Protein AF-A0A3D9JQ02-F1 (afdb_monomer)

InterPro domains:
  IPR003709 D-alanyl-D-alanine carboxypeptidase-like, core domain [PF02557] (3-125)
  IPR009045 Peptidase M74/Hedgehog-like, zinc-binding domain superfamily [G3DSA:3.30.1380.10] (1-148)
  IPR009045 Peptidase M74/Hedgehog-like, zinc-binding domain superfamily [SSF55166] (3-132)
  IPR052179 D-alanyl-D-alanine carboxypeptidase-like [PTHR34385] (3-143)
  IPR058193 D-alanyl-D-alanine carboxypeptidase/YodJ, core domain [cd14852] (3-132)

Foldseek 3Di:
DQLVVLVVVLQVVCVVVVFAKDWDAFADALVRLCVVLVVCCVVPNNVVSVQARAHRQQDPSNVRFKTFMAGPVCPQRQHPCRCVDPNLVCCLVPVLQSQKDQQADDPCCVQSVYHRGSRIIGGHGNVLSVVCSVVVHHPLVSVVVVCVVPHPDLDPDDDDDDDPPDDDDPSVVSVVVSCSRNCVVSSVVVVVVVCVVPVDDDD

Structure (mmCIF, N/CA/C/O backbone):
data_AF-A0A3D9JQ02-F1
#
_entry.id   AF-A0A3D9JQ02-F1
#
loop_
_atom_site.group_PDB
_atom_site.id
_atom_site.type_symbol
_atom_site.label_atom_id
_atom_site.label_alt_id
_atom_site.label_comp_id
_atom_site.label_asym_id
_atom_site.label_entity_id
_atom_site.label_seq_id
_atom_site.pdbx_PDB_ins_code
_atom_site.Cartn_x
_atom_site.Cartn_y
_atom_site.Cartn_z
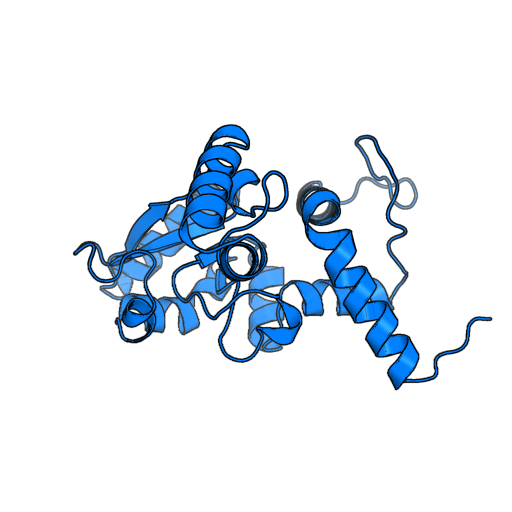_atom_site.occupancy
_atom_site.B_iso_or_equiv
_atom_site.auth_seq_id
_atom_site.auth_comp_id
_atom_site.auth_asym_id
_atom_site.auth_atom_id
_atom_site.pdbx_PDB_model_num
ATOM 1 N N . MET A 1 1 ? -6.339 -17.450 6.065 1.00 50.00 1 MET A N 1
ATOM 2 C CA . MET A 1 1 ? -7.634 -16.820 6.417 1.00 50.00 1 MET A CA 1
ATOM 3 C C . MET A 1 1 ? -7.503 -15.430 7.049 1.00 50.00 1 MET A C 1
ATOM 5 O O . MET A 1 1 ? -8.425 -14.648 6.893 1.00 50.00 1 MET A O 1
ATOM 9 N N . VAL A 1 2 ? -6.377 -15.068 7.681 1.00 76.06 2 VAL A N 1
ATOM 10 C CA . VAL A 1 2 ? -6.243 -13.795 8.428 1.00 76.06 2 VAL A CA 1
ATOM 11 C C . VAL A 1 2 ? -6.310 -12.524 7.561 1.00 76.06 2 VAL A C 1
ATOM 13 O O . VAL A 1 2 ? -6.982 -11.574 7.939 1.00 76.06 2 VAL A O 1
ATOM 16 N N . ALA A 1 3 ? -5.664 -12.494 6.388 1.00 72.44 3 ALA A N 1
ATOM 17 C CA . ALA A 1 3 ? -5.608 -11.281 5.556 1.00 72.44 3 ALA A CA 1
ATOM 18 C C . ALA A 1 3 ? -6.971 -10.877 4.957 1.00 72.44 3 ALA A C 1
ATOM 20 O O . ALA A 1 3 ? -7.268 -9.694 4.852 1.00 72.44 3 ALA A O 1
ATOM 21 N N . VAL A 1 4 ? -7.817 -11.848 4.594 1.00 79.00 4 VAL A N 1
ATOM 22 C CA . VAL A 1 4 ? -9.164 -11.574 4.056 1.00 79.00 4 VAL A CA 1
ATOM 23 C C . VAL A 1 4 ? -10.080 -11.024 5.151 1.00 79.00 4 VAL A C 1
ATOM 25 O O . VAL A 1 4 ? -10.7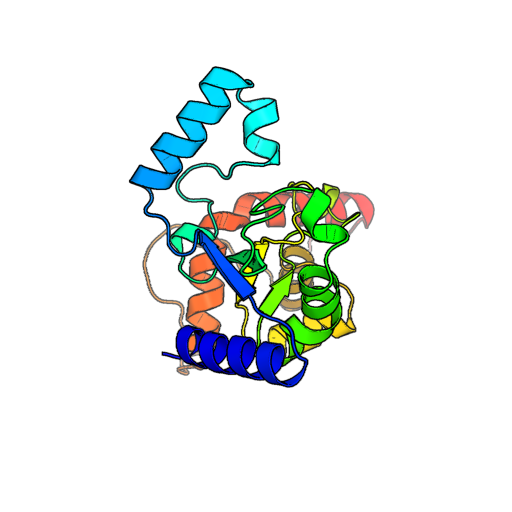70 -10.038 4.932 1.00 79.00 4 VAL A O 1
ATOM 28 N N . GLN A 1 5 ? -10.022 -11.593 6.357 1.00 86.56 5 GLN A N 1
ATOM 29 C CA . GLN A 1 5 ? -10.774 -11.076 7.505 1.00 86.56 5 GLN A CA 1
ATOM 30 C C . GLN A 1 5 ? -10.319 -9.661 7.891 1.00 86.56 5 GLN A C 1
ATOM 32 O O . GLN A 1 5 ? -11.143 -8.803 8.198 1.00 86.56 5 GLN A O 1
ATOM 37 N N . ALA A 1 6 ? -9.011 -9.394 7.836 1.00 89.69 6 ALA A N 1
ATOM 38 C CA . ALA A 1 6 ? -8.472 -8.054 8.048 1.00 89.69 6 ALA A CA 1
ATOM 39 C C . ALA A 1 6 ? -8.973 -7.060 6.986 1.00 89.69 6 ALA A C 1
ATOM 41 O O . ALA A 1 6 ? -9.349 -5.943 7.335 1.00 89.69 6 ALA A O 1
ATOM 42 N N . LEU A 1 7 ? -9.044 -7.474 5.717 1.00 88.06 7 LEU A N 1
ATOM 43 C CA . LEU A 1 7 ? -9.590 -6.670 4.620 1.00 88.06 7 LEU A CA 1
ATOM 44 C C . LEU A 1 7 ? -11.066 -6.323 4.859 1.00 88.06 7 LEU A C 1
ATOM 46 O O . LEU A 1 7 ? -11.452 -5.164 4.727 1.00 88.06 7 LEU A O 1
ATOM 50 N N . GLU A 1 8 ? -11.882 -7.298 5.265 1.00 91.12 8 GLU A N 1
ATOM 51 C CA . GLU A 1 8 ? -13.296 -7.083 5.600 1.00 91.12 8 GLU A CA 1
ATOM 52 C C . GLU A 1 8 ? -13.466 -6.082 6.751 1.00 91.12 8 GLU A C 1
ATOM 54 O O . GLU A 1 8 ? -14.294 -5.172 6.674 1.00 91.12 8 GLU A O 1
ATOM 59 N N . GLN A 1 9 ? -12.658 -6.212 7.809 1.00 94.31 9 GLN A N 1
ATOM 60 C CA . GLN A 1 9 ? -12.672 -5.282 8.939 1.00 94.31 9 GLN A CA 1
ATOM 61 C C . GLN A 1 9 ? -12.217 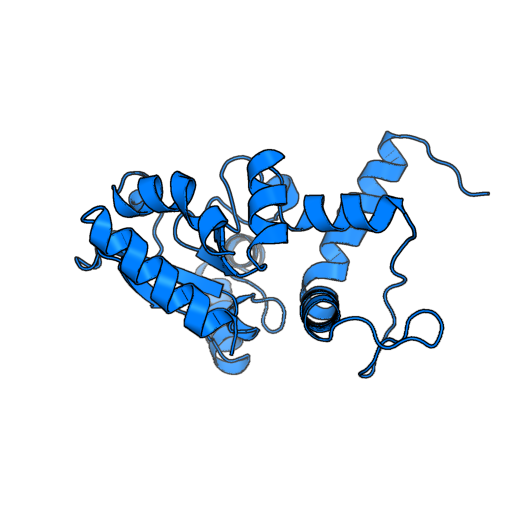-3.879 8.534 1.00 94.31 9 GLN A C 1
ATOM 63 O O . GLN A 1 9 ? -12.838 -2.901 8.943 1.00 94.31 9 GLN A O 1
ATOM 68 N N . TRP A 1 10 ? -11.178 -3.778 7.706 1.00 93.12 10 TRP A N 1
ATOM 69 C CA . TRP A 1 10 ? -10.651 -2.511 7.210 1.00 93.12 10 TRP A CA 1
ATOM 70 C C . TRP A 1 10 ? -11.675 -1.763 6.352 1.00 93.12 10 TRP A C 1
ATOM 72 O O . TRP A 1 10 ? -11.932 -0.586 6.597 1.00 93.12 10 TRP A O 1
ATOM 82 N N . VAL A 1 11 ? -12.339 -2.455 5.419 1.00 93.56 11 VAL A N 1
ATOM 83 C CA . VAL A 1 11 ? -13.413 -1.879 4.590 1.00 93.56 11 VAL A CA 1
ATOM 84 C C . VAL A 1 11 ? -14.621 -1.485 5.442 1.00 93.56 11 VAL A C 1
ATOM 86 O O . VAL A 1 11 ? -15.207 -0.423 5.232 1.00 93.56 11 VAL A O 1
ATOM 89 N N . LYS A 1 12 ? -14.993 -2.305 6.433 1.00 96.06 12 LYS A N 1
ATOM 90 C CA . LYS A 1 12 ? -16.075 -1.973 7.369 1.00 96.06 12 LYS A CA 1
ATOM 91 C C . LYS A 1 12 ? -15.748 -0.722 8.186 1.00 96.06 12 LYS A C 1
ATOM 93 O O . LYS A 1 12 ? -16.620 0.129 8.332 1.00 96.06 12 LYS A O 1
ATOM 98 N N . GLY A 1 13 ? -14.521 -0.612 8.689 1.00 96.69 13 GLY A N 1
ATOM 99 C CA . GLY A 1 13 ? -14.040 0.555 9.423 1.00 96.69 13 GLY A CA 1
ATOM 100 C C . GLY A 1 13 ? -14.058 1.819 8.571 1.00 96.69 13 GLY A C 1
ATOM 101 O O . GLY A 1 13 ? -14.624 2.821 8.985 1.00 96.69 13 GLY A O 1
ATOM 102 N N . ALA A 1 14 ? -13.545 1.741 7.340 1.00 96.75 14 ALA A N 1
ATOM 103 C CA . ALA A 1 14 ? -13.605 2.851 6.390 1.00 96.75 14 ALA A CA 1
ATOM 104 C C . ALA A 1 14 ? -15.050 3.326 6.182 1.00 96.75 14 ALA A C 1
ATOM 106 O O . ALA A 1 14 ? -15.341 4.515 6.276 1.00 96.75 14 ALA A O 1
ATOM 107 N N . LYS A 1 15 ? -15.982 2.384 5.990 1.00 96.69 15 LYS A N 1
ATOM 108 C CA . LYS A 1 15 ? -17.400 2.695 5.795 1.00 96.69 15 LYS A CA 1
ATOM 109 C C . LYS A 1 15 ? -18.037 3.380 7.010 1.00 96.69 15 LYS A C 1
ATOM 111 O O . LYS A 1 15 ? -18.911 4.220 6.819 1.00 96.69 15 LYS A O 1
ATOM 116 N N . GLN A 1 16 ? -17.636 3.021 8.232 1.00 97.81 16 GLN A N 1
ATOM 117 C CA . GLN A 1 16 ? -18.117 3.677 9.457 1.00 97.81 16 GLN A CA 1
ATOM 118 C C . GLN A 1 16 ? -17.710 5.153 9.516 1.00 97.81 16 GLN A C 1
ATOM 120 O O . GLN A 1 16 ? -18.484 5.964 10.011 1.00 97.81 16 GLN A O 1
ATOM 125 N N . ASP A 1 17 ? -16.561 5.489 8.932 1.00 97.56 17 ASP A N 1
ATOM 126 C CA . ASP A 1 17 ? -16.048 6.856 8.821 1.00 97.56 17 ASP A CA 1
ATOM 127 C C . ASP A 1 17 ? -16.448 7.533 7.489 1.00 97.56 17 ASP A C 1
ATOM 129 O O . ASP A 1 17 ? -15.840 8.516 7.068 1.00 97.56 17 ASP A O 1
ATOM 133 N N . GLU A 1 18 ? -17.455 6.997 6.785 1.00 97.62 18 GLU A N 1
ATOM 134 C CA . GLU A 1 18 ? -17.953 7.494 5.488 1.00 97.62 18 GLU A CA 1
ATOM 135 C C . GLU A 1 18 ? -16.882 7.553 4.371 1.00 97.62 18 GLU A C 1
ATOM 137 O O . GLU A 1 18 ? -16.939 8.356 3.421 1.00 97.62 18 GLU A O 1
ATOM 142 N N . ILE A 1 19 ? -15.902 6.651 4.464 1.00 98.00 19 ILE A N 1
ATOM 143 C CA . ILE A 1 19 ? -14.860 6.401 3.470 1.00 98.00 19 ILE A CA 1
ATOM 144 C C . ILE A 1 19 ? -15.195 5.127 2.694 1.00 98.00 19 ILE A C 1
ATOM 146 O O . ILE A 1 19 ? -15.378 4.047 3.253 1.00 98.00 19 ILE A O 1
ATOM 150 N N . TYR A 1 20 ? -15.254 5.244 1.369 1.00 95.69 20 TYR A N 1
ATOM 151 C CA . TYR A 1 20 ? -15.620 4.145 0.482 1.00 95.69 20 TYR A CA 1
ATOM 152 C C . TYR A 1 20 ? -14.441 3.817 -0.427 1.00 95.69 20 TYR A C 1
ATOM 154 O O . TYR A 1 20 ? -14.123 4.572 -1.347 1.00 95.69 20 TYR A O 1
ATOM 162 N N . LEU A 1 21 ? -13.801 2.682 -0.156 1.00 94.75 21 LEU A N 1
ATOM 163 C CA . LEU A 1 21 ? -12.630 2.206 -0.886 1.00 94.75 21 LEU A CA 1
ATOM 164 C C . LEU A 1 21 ? -13.037 1.262 -2.023 1.00 94.75 21 LEU A C 1
ATOM 166 O O . LEU A 1 21 ? -13.949 0.449 -1.869 1.00 94.75 21 LEU A O 1
ATOM 170 N N . ALA A 1 22 ? -12.316 1.333 -3.137 1.00 94.38 22 ALA A N 1
ATOM 171 C CA . ALA A 1 22 ? -12.369 0.366 -4.226 1.00 94.38 22 ALA A CA 1
ATOM 172 C C . ALA A 1 22 ? -10.994 -0.278 -4.426 1.00 94.38 22 ALA A C 1
ATOM 174 O O . ALA A 1 22 ? -9.966 0.391 -4.333 1.00 94.38 22 ALA A O 1
ATOM 175 N N . GLY A 1 23 ? -10.977 -1.582 -4.703 1.00 93.75 23 GLY A N 1
ATOM 176 C CA . GLY A 1 23 ? -9.758 -2.291 -5.084 1.00 93.75 23 GLY A CA 1
ATOM 177 C C . GLY A 1 23 ? -9.423 -2.038 -6.552 1.00 93.75 23 GLY A C 1
ATOM 178 O O . GLY A 1 23 ? -10.277 -2.215 -7.417 1.00 93.75 23 GLY A O 1
ATOM 179 N N . VAL A 1 24 ? -8.180 -1.652 -6.824 1.00 93.94 24 VAL A N 1
ATOM 180 C CA . VAL A 1 24 ? -7.650 -1.419 -8.175 1.00 93.94 24 VAL A CA 1
ATOM 181 C C . VAL A 1 24 ? -6.897 -2.654 -8.665 1.00 93.94 24 VAL A C 1
ATOM 183 O O . VAL A 1 24 ? -7.133 -3.141 -9.768 1.00 93.94 24 VAL A O 1
ATOM 186 N N . SER A 1 25 ? -5.997 -3.187 -7.838 1.00 93.25 25 SER A N 1
ATOM 187 C CA . SER A 1 25 ? -5.142 -4.329 -8.179 1.00 93.25 25 SER A CA 1
ATOM 188 C C . SER A 1 25 ? -4.702 -5.044 -6.902 1.00 93.25 25 SER A C 1
ATOM 190 O O . SER A 1 25 ? -4.134 -4.432 -6.009 1.00 93.25 25 SER A O 1
ATOM 192 N N . ALA A 1 26 ? -4.972 -6.344 -6.789 1.00 92.38 26 ALA A N 1
ATOM 193 C CA . ALA A 1 26 ? -4.626 -7.152 -5.616 1.00 92.38 26 ALA A CA 1
ATOM 194 C C . ALA A 1 26 ? -3.629 -8.246 -6.012 1.00 92.38 26 ALA A C 1
ATOM 196 O O . ALA A 1 26 ? -2.551 -7.930 -6.505 1.00 92.38 26 ALA A O 1
ATOM 197 N N . TYR A 1 27 ? -3.966 -9.527 -5.844 1.00 92.88 27 TYR A N 1
ATOM 198 C CA . TYR A 1 27 ? -3.103 -10.608 -6.313 1.00 92.88 27 TYR A CA 1
ATOM 199 C C . TYR A 1 27 ? -2.813 -10.481 -7.816 1.00 92.88 27 TYR A C 1
ATOM 201 O O . TYR A 1 27 ? -3.729 -10.352 -8.631 1.00 92.88 27 TYR A O 1
ATOM 209 N N . ARG A 1 28 ? -1.530 -10.558 -8.179 1.00 91.44 28 ARG A N 1
ATOM 210 C CA . ARG A 1 28 ? -1.068 -10.618 -9.570 1.00 91.44 28 ARG A CA 1
ATOM 211 C C . ARG A 1 28 ? -0.157 -11.820 -9.734 1.00 91.44 28 ARG A C 1
ATOM 213 O O . ARG A 1 28 ? 0.764 -12.005 -8.950 1.00 91.44 28 ARG A O 1
ATOM 220 N N . SER A 1 29 ? -0.401 -12.628 -10.760 1.00 92.12 29 SER A N 1
ATOM 221 C CA . SER A 1 29 ? 0.479 -13.757 -11.067 1.00 92.12 29 SER A CA 1
ATOM 222 C C . SER A 1 29 ? 1.850 -13.275 -11.557 1.00 92.12 29 SER A C 1
ATOM 224 O O . SER A 1 29 ? 1.965 -12.176 -12.108 1.00 92.12 29 SER A O 1
ATOM 226 N N . TYR A 1 30 ? 2.871 -14.130 -11.451 1.00 90.38 30 TYR A N 1
ATOM 227 C CA . TYR A 1 30 ? 4.193 -13.876 -12.035 1.00 90.38 30 TYR A CA 1
ATOM 228 C C . TYR A 1 30 ? 4.111 -13.530 -13.532 1.00 90.38 30 TYR A C 1
ATOM 230 O O . TYR A 1 30 ? 4.772 -12.604 -14.005 1.00 90.38 30 TYR A O 1
ATOM 238 N N . ALA A 1 31 ? 3.263 -14.239 -14.286 1.00 93.75 31 ALA A N 1
ATOM 239 C CA . ALA A 1 31 ? 3.069 -13.999 -15.716 1.00 93.75 31 ALA A CA 1
ATOM 240 C C . ALA A 1 31 ? 2.468 -12.608 -15.982 1.00 93.75 31 ALA A C 1
ATOM 242 O O . ALA A 1 31 ? 2.942 -11.878 -16.853 1.00 93.75 31 ALA A O 1
ATOM 243 N N . THR A 1 32 ? 1.474 -12.205 -15.186 1.00 91.44 32 THR A N 1
ATOM 244 C CA . THR A 1 32 ? 0.886 -10.860 -15.246 1.00 91.44 32 THR A CA 1
ATOM 245 C C . THR A 1 32 ? 1.927 -9.792 -14.913 1.00 91.44 32 THR A C 1
ATOM 247 O O . THR A 1 32 ? 2.048 -8.809 -15.642 1.00 91.44 32 THR A O 1
ATOM 250 N N . GLN A 1 33 ? 2.713 -9.990 -13.850 1.00 93.69 33 GLN A N 1
ATOM 251 C CA . GLN A 1 33 ? 3.776 -9.060 -13.470 1.00 93.69 33 GLN A CA 1
ATOM 252 C C . GLN A 1 33 ? 4.843 -8.948 -14.569 1.00 93.69 33 GLN A C 1
ATOM 254 O O . GLN A 1 33 ? 5.291 -7.845 -14.867 1.00 93.69 33 GLN A O 1
ATOM 259 N N . SER A 1 34 ? 5.193 -10.062 -15.219 1.00 92.94 34 SER A N 1
ATOM 260 C CA . SER A 1 34 ? 6.123 -10.098 -16.357 1.00 92.94 34 SER A CA 1
ATOM 261 C C . SER A 1 34 ? 5.624 -9.273 -17.533 1.00 92.94 34 SER A C 1
ATOM 263 O O . SER A 1 34 ? 6.365 -8.449 -18.064 1.00 92.94 34 SER A O 1
ATOM 265 N N . ALA A 1 35 ? 4.355 -9.431 -17.907 1.00 94.62 35 ALA A N 1
ATOM 266 C CA . ALA A 1 35 ? 3.763 -8.647 -18.985 1.00 94.62 35 ALA A CA 1
ATOM 267 C C . ALA A 1 35 ? 3.768 -7.138 -18.674 1.00 94.62 35 ALA A C 1
ATOM 269 O O . ALA A 1 35 ? 4.129 -6.334 -19.534 1.00 94.62 35 ALA A O 1
ATOM 270 N N . ILE A 1 36 ? 3.419 -6.757 -17.439 1.00 91.88 36 ILE A N 1
ATOM 271 C CA . ILE A 1 36 ? 3.400 -5.357 -16.991 1.00 91.88 36 ILE A CA 1
ATOM 272 C C . ILE A 1 36 ? 4.811 -4.759 -16.990 1.00 91.88 36 ILE A C 1
ATOM 274 O O . ILE A 1 36 ? 5.018 -3.678 -17.540 1.00 91.88 36 ILE A O 1
ATOM 278 N N . PHE A 1 37 ? 5.783 -5.462 -16.406 1.00 92.19 37 PHE A N 1
ATOM 279 C CA . PHE A 1 37 ? 7.161 -4.985 -16.339 1.00 92.19 37 PHE A CA 1
ATOM 280 C C . PHE A 1 37 ? 7.747 -4.792 -17.742 1.00 92.19 37 PHE A C 1
ATOM 282 O O . PHE A 1 37 ? 8.249 -3.714 -18.049 1.00 92.19 37 PHE A O 1
ATOM 289 N N . ASN A 1 38 ? 7.587 -5.782 -18.627 1.00 93.50 38 ASN A N 1
ATOM 290 C CA . ASN A 1 38 ? 8.085 -5.714 -20.004 1.00 93.50 38 ASN A CA 1
ATOM 291 C C . ASN A 1 38 ? 7.432 -4.575 -20.802 1.00 93.50 38 ASN A C 1
ATOM 293 O O . ASN A 1 38 ? 8.083 -3.942 -21.634 1.00 93.50 38 ASN A O 1
ATOM 297 N N . HIS A 1 39 ? 6.148 -4.291 -20.557 1.00 94.94 39 HIS A N 1
ATOM 298 C CA . HIS A 1 39 ? 5.467 -3.151 -21.168 1.00 94.94 39 HIS A CA 1
ATOM 299 C C . HIS A 1 39 ? 6.112 -1.821 -20.752 1.00 94.94 39 HIS A C 1
ATOM 301 O O . HIS A 1 39 ? 6.411 -0.989 -21.611 1.00 94.94 39 HIS A O 1
ATOM 307 N N . PHE A 1 40 ? 6.358 -1.628 -19.454 1.00 91.62 40 PHE A N 1
ATOM 308 C CA . PHE A 1 40 ? 6.983 -0.410 -18.939 1.00 91.62 40 PHE A CA 1
ATOM 309 C C . PHE A 1 40 ? 8.448 -0.282 -19.335 1.00 91.62 40 PHE A C 1
ATOM 311 O O . PHE A 1 40 ? 8.865 0.797 -19.738 1.00 91.62 40 PHE A O 1
ATOM 318 N N . GLU A 1 41 ? 9.212 -1.370 -19.306 1.00 93.25 41 GLU A N 1
ATOM 319 C CA . GLU A 1 41 ? 10.589 -1.387 -19.797 1.00 93.25 41 GLU A CA 1
ATOM 320 C C . GLU A 1 41 ? 10.653 -0.956 -21.266 1.00 93.25 41 GLU A C 1
ATOM 322 O O . GLU A 1 41 ? 11.445 -0.084 -21.619 1.00 93.25 41 GLU A O 1
ATOM 327 N N . LYS A 1 42 ? 9.771 -1.498 -22.114 1.00 95.75 42 LYS A N 1
ATOM 328 C CA . LYS A 1 42 ? 9.700 -1.119 -23.529 1.00 95.75 42 LYS A CA 1
ATOM 329 C C . LYS A 1 42 ? 9.335 0.355 -23.724 1.00 95.75 42 LYS A C 1
ATOM 331 O O . LYS A 1 42 ? 9.813 0.976 -24.669 1.00 95.75 42 LYS A O 1
ATOM 336 N N . ARG A 1 43 ? 8.460 0.901 -22.877 1.00 94.94 43 ARG A N 1
ATOM 337 C CA . ARG A 1 43 ? 7.952 2.275 -22.996 1.00 94.94 43 ARG A CA 1
ATOM 338 C C . ARG A 1 43 ? 8.920 3.321 -22.441 1.00 94.94 43 ARG A C 1
ATOM 340 O O . ARG A 1 43 ? 9.083 4.376 -23.040 1.00 94.94 43 ARG A O 1
ATOM 347 N N . ASP A 1 44 ? 9.510 3.045 -21.285 1.00 93.50 44 ASP A N 1
ATOM 348 C CA . ASP A 1 44 ? 10.202 4.024 -20.442 1.00 93.50 44 ASP A CA 1
ATOM 349 C C . ASP A 1 44 ? 11.687 3.698 -20.208 1.00 93.50 44 ASP A C 1
ATOM 351 O O . ASP A 1 44 ? 12.413 4.521 -19.647 1.00 93.50 44 ASP A O 1
ATOM 355 N N . GLY A 1 45 ? 12.148 2.519 -20.631 1.00 94.06 45 GLY A N 1
ATOM 356 C CA . GLY A 1 45 ? 13.482 2.000 -20.346 1.00 94.06 45 GLY A CA 1
ATOM 357 C C . GLY A 1 45 ? 13.578 1.325 -18.975 1.00 94.06 45 GLY A C 1
ATOM 358 O O . GLY A 1 45 ? 12.848 1.649 -18.035 1.00 94.06 45 GLY A O 1
ATOM 359 N N . ILE A 1 46 ? 14.515 0.380 -18.852 1.00 90.38 46 ILE A N 1
ATOM 360 C CA . ILE A 1 46 ? 14.657 -0.477 -17.666 1.00 90.38 46 ILE A CA 1
ATOM 361 C C . ILE A 1 46 ? 14.897 0.313 -16.372 1.00 90.38 46 ILE A C 1
ATOM 363 O O . ILE A 1 46 ? 14.254 0.040 -15.361 1.00 90.38 46 ILE A O 1
ATOM 367 N N . GLU A 1 47 ? 15.764 1.328 -16.391 1.00 88.88 47 GLU A N 1
ATOM 368 C CA . GLU A 1 47 ? 16.102 2.083 -15.177 1.00 88.88 47 GLU A CA 1
ATOM 369 C C . GLU A 1 47 ? 14.899 2.843 -14.615 1.00 88.88 47 GLU A C 1
ATOM 371 O O . GLU A 1 47 ? 14.689 2.845 -13.404 1.00 88.88 47 GLU A O 1
ATOM 376 N N . LYS A 1 48 ? 14.070 3.427 -15.489 1.00 86.81 48 LYS A N 1
ATOM 377 C CA . LYS A 1 48 ? 12.858 4.147 -15.088 1.00 86.81 48 LYS A CA 1
ATOM 378 C C . LYS A 1 48 ? 11.741 3.179 -14.697 1.00 86.81 48 LYS A C 1
ATOM 380 O O . LYS A 1 48 ? 11.092 3.389 -13.681 1.00 86.81 48 LYS A O 1
ATOM 385 N N . ALA A 1 49 ? 11.543 2.091 -15.442 1.00 86.94 49 ALA A N 1
ATOM 386 C CA . ALA A 1 49 ? 10.536 1.081 -15.111 1.00 86.94 49 ALA A CA 1
ATOM 387 C C . ALA A 1 49 ? 10.745 0.496 -13.702 1.00 86.94 49 ALA A C 1
ATOM 389 O O . ALA A 1 49 ? 9.786 0.311 -12.956 1.00 86.94 49 ALA A O 1
ATOM 390 N N . ARG A 1 50 ? 11.999 0.280 -13.288 1.00 85.88 50 ARG A N 1
ATOM 391 C CA . ARG A 1 50 ? 12.345 -0.290 -11.973 1.00 85.88 50 ARG A CA 1
ATOM 392 C C . ARG A 1 50 ? 12.040 0.609 -10.772 1.00 85.88 50 ARG A C 1
ATOM 394 O O . ARG A 1 50 ? 12.147 0.125 -9.645 1.00 85.88 50 ARG A O 1
ATOM 401 N N . THR A 1 51 ? 11.694 1.884 -10.970 1.00 81.25 51 THR A N 1
ATOM 402 C CA . THR A 1 51 ? 11.347 2.791 -9.860 1.00 81.25 51 THR A CA 1
ATOM 403 C C . THR A 1 51 ? 9.876 2.717 -9.455 1.00 81.25 51 THR A C 1
ATOM 405 O O . THR A 1 51 ? 9.541 3.160 -8.359 1.00 81.25 51 THR A O 1
ATOM 408 N N . TYR A 1 52 ? 9.010 2.187 -10.325 1.00 80.94 52 TYR A N 1
ATOM 409 C CA . TYR A 1 52 ? 7.556 2.124 -10.110 1.00 80.94 52 TYR A CA 1
ATOM 410 C C . TYR A 1 52 ? 6.928 0.781 -10.530 1.00 80.94 52 TYR A C 1
ATOM 412 O O . TYR A 1 52 ? 5.743 0.541 -10.327 1.00 80.94 52 TYR A O 1
ATOM 420 N N . SER A 1 53 ? 7.704 -0.128 -11.125 1.00 86.88 53 SER A N 1
ATOM 421 C CA . SER A 1 53 ? 7.272 -1.484 -11.449 1.00 86.88 53 SER A CA 1
ATOM 422 C C . SER A 1 53 ? 8.268 -2.495 -10.906 1.00 86.88 53 SER A C 1
ATOM 424 O O . SER A 1 53 ? 9.451 -2.495 -11.254 1.00 86.88 53 SER A O 1
ATOM 426 N N . ALA A 1 54 ? 7.781 -3.379 -10.039 1.00 84.75 54 ALA A N 1
ATOM 427 C CA . ALA A 1 54 ? 8.587 -4.463 -9.511 1.00 84.75 54 ALA A CA 1
ATOM 428 C C . ALA A 1 54 ? 8.998 -5.432 -10.626 1.00 84.75 54 ALA A C 1
ATOM 430 O O . ALA A 1 54 ? 8.183 -5.798 -11.479 1.00 84.75 54 ALA A O 1
ATOM 431 N N . HIS A 1 55 ? 10.242 -5.913 -10.571 1.00 86.31 55 HIS A N 1
ATOM 432 C CA . HIS A 1 55 ? 10.625 -7.064 -11.381 1.00 86.31 55 HIS A CA 1
ATOM 433 C C . HIS A 1 55 ? 9.726 -8.267 -11.047 1.00 86.31 55 HIS A C 1
ATOM 435 O O . HIS A 1 55 ? 9.341 -8.436 -9.884 1.00 86.31 55 HIS A O 1
ATOM 441 N N . PRO A 1 56 ? 9.412 -9.120 -12.033 1.00 84.38 56 PRO A N 1
ATOM 442 C CA . PRO A 1 56 ? 8.675 -10.356 -11.791 1.00 84.38 56 PRO A CA 1
ATOM 443 C C . PRO A 1 56 ? 9.394 -11.235 -10.770 1.00 84.38 56 PRO A C 1
ATOM 445 O O . PRO A 1 56 ? 10.614 -11.396 -10.834 1.00 84.38 56 PRO A O 1
ATOM 448 N N . GLY A 1 57 ? 8.657 -11.794 -9.815 1.00 84.62 57 GLY A N 1
ATOM 449 C CA . GLY A 1 57 ? 9.234 -12.503 -8.676 1.00 84.62 57 GLY A CA 1
ATOM 450 C C . GLY A 1 57 ? 9.846 -11.560 -7.641 1.00 84.62 57 GLY A C 1
ATOM 451 O O . GLY A 1 57 ? 10.699 -11.968 -6.864 1.00 84.62 57 GLY A O 1
ATOM 452 N N . SER A 1 58 ? 9.480 -10.279 -7.650 1.00 86.50 58 SER A N 1
ATOM 453 C CA . SER A 1 58 ? 9.800 -9.286 -6.610 1.00 86.50 58 SER A CA 1
ATOM 454 C C . SER A 1 58 ? 8.602 -8.385 -6.284 1.00 86.50 58 SER A C 1
ATOM 456 O O . SER A 1 58 ? 8.718 -7.502 -5.435 1.00 86.50 58 SER A O 1
ATOM 458 N N . SER A 1 59 ? 7.450 -8.597 -6.932 1.00 90.19 59 SER A N 1
ATOM 459 C CA . SER A 1 59 ? 6.229 -7.829 -6.689 1.00 90.19 59 SER A CA 1
ATOM 460 C C . SER A 1 59 ? 5.515 -8.323 -5.441 1.00 90.19 59 SER A C 1
ATOM 462 O O . SER A 1 59 ? 5.266 -9.515 -5.273 1.00 90.19 59 SER A O 1
ATOM 464 N N . GLU A 1 60 ? 5.113 -7.403 -4.567 1.00 92.12 60 GLU A N 1
ATOM 465 C CA . GLU A 1 60 ? 4.340 -7.779 -3.383 1.00 92.12 60 GLU A CA 1
ATOM 466 C C . GLU A 1 60 ? 2.940 -8.299 -3.740 1.00 92.12 60 GLU A C 1
ATOM 468 O O . GLU A 1 60 ? 2.371 -9.090 -2.990 1.00 92.12 60 GLU A O 1
ATOM 473 N N . HIS A 1 61 ? 2.406 -7.938 -4.909 1.00 92.81 61 HIS A N 1
ATOM 474 C CA . HIS A 1 61 ? 1.132 -8.467 -5.402 1.00 92.81 61 HIS A CA 1
ATOM 475 C C . HIS A 1 61 ? 1.186 -9.968 -5.686 1.00 92.81 61 HIS A C 1
ATOM 477 O O . HIS A 1 61 ? 0.172 -10.648 -5.546 1.00 92.81 61 HIS A O 1
ATOM 483 N N . GLU A 1 62 ? 2.362 -10.513 -6.005 1.00 89.25 62 GLU A N 1
ATOM 484 C CA . GLU A 1 62 ? 2.542 -11.959 -6.200 1.00 89.25 62 GLU A CA 1
ATOM 485 C C . GLU A 1 62 ? 2.346 -12.749 -4.899 1.00 89.25 62 GLU A C 1
ATOM 487 O O . GLU A 1 62 ? 2.093 -13.950 -4.930 1.00 89.25 62 GLU A O 1
ATOM 492 N N . THR A 1 63 ? 2.393 -12.074 -3.747 1.00 90.62 63 THR A N 1
ATOM 493 C CA . THR A 1 63 ? 2.160 -12.689 -2.432 1.00 90.62 63 THR A CA 1
ATOM 494 C C . THR A 1 63 ? 0.681 -12.764 -2.051 1.00 90.62 63 THR A C 1
ATOM 496 O O . THR A 1 63 ? 0.329 -13.474 -1.113 1.00 90.62 63 THR A O 1
ATOM 499 N N . GLY A 1 64 ? -0.184 -11.996 -2.725 1.00 89.81 64 GLY A N 1
ATOM 500 C CA . GLY A 1 64 ? -1.583 -11.812 -2.324 1.00 89.81 64 GLY A CA 1
ATOM 501 C C . GLY A 1 64 ? -1.775 -11.006 -1.0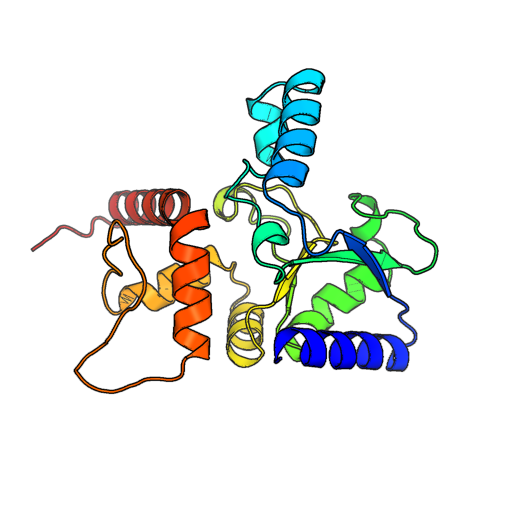29 1.00 89.81 64 GLY A C 1
ATOM 502 O O . GLY A 1 64 ? -2.881 -10.969 -0.498 1.00 89.81 64 GLY A O 1
ATOM 503 N N . LEU A 1 65 ? -0.718 -10.370 -0.508 1.00 94.56 65 LEU A N 1
ATOM 504 C CA . LEU A 1 65 ? -0.756 -9.548 0.711 1.00 94.56 65 LEU A CA 1
ATOM 505 C C . LEU A 1 65 ? -0.740 -8.041 0.426 1.00 94.56 65 LEU A C 1
ATOM 507 O O . LEU A 1 65 ? -0.813 -7.252 1.367 1.00 94.56 65 LEU A O 1
ATOM 511 N N . ALA A 1 66 ? -0.615 -7.646 -0.840 1.00 95.50 66 ALA A N 1
ATOM 512 C CA . ALA A 1 66 ? -0.664 -6.257 -1.277 1.00 95.50 66 ALA A CA 1
ATOM 513 C C . ALA A 1 66 ? -1.939 -5.974 -2.077 1.00 95.50 66 ALA A C 1
ATOM 515 O O . ALA A 1 66 ? -2.423 -6.836 -2.819 1.00 95.50 66 ALA A O 1
ATOM 516 N N . ILE A 1 67 ? -2.457 -4.760 -1.919 1.00 95.50 67 ILE A N 1
ATOM 517 C CA . ILE A 1 67 ? -3.598 -4.242 -2.662 1.00 95.50 67 ILE A CA 1
ATOM 518 C C . ILE A 1 67 ? -3.397 -2.757 -2.970 1.00 95.50 67 ILE A C 1
ATOM 520 O O . ILE A 1 67 ? -3.091 -1.966 -2.082 1.00 95.50 67 ILE A O 1
ATOM 524 N N . ASP A 1 68 ? -3.613 -2.399 -4.229 1.00 96.56 68 ASP A N 1
ATOM 525 C CA . ASP A 1 68 ? -3.783 -1.028 -4.689 1.00 96.56 68 ASP A CA 1
ATOM 526 C C . ASP A 1 68 ? -5.244 -0.633 -4.508 1.00 96.56 68 ASP A C 1
ATOM 528 O O . ASP A 1 68 ? -6.143 -1.372 -4.931 1.00 96.56 68 ASP A O 1
ATOM 532 N N . VAL A 1 69 ? -5.491 0.527 -3.907 1.00 96.06 69 VAL A N 1
ATOM 533 C CA . VAL A 1 69 ? -6.847 1.027 -3.650 1.00 96.06 69 VAL A CA 1
ATOM 534 C C . VAL A 1 69 ? -7.081 2.432 -4.198 1.00 96.06 69 VAL A C 1
ATOM 536 O O . VAL A 1 69 ? -6.157 3.211 -4.414 1.00 96.06 69 VAL A O 1
ATOM 539 N N . SER A 1 70 ? -8.350 2.760 -4.408 1.00 95.94 70 SER A N 1
ATOM 540 C CA . SER A 1 70 ? -8.837 4.095 -4.750 1.00 95.94 70 SER A CA 1
ATOM 541 C C . SER A 1 70 ? -10.123 4.409 -3.982 1.00 95.94 70 SER A C 1
ATOM 543 O O . SER A 1 70 ? -10.606 3.590 -3.199 1.00 95.94 70 SER A O 1
ATOM 545 N N . GLY A 1 71 ? -10.721 5.575 -4.234 1.00 94.19 71 GLY A N 1
ATOM 546 C CA . GLY A 1 71 ? -12.135 5.790 -3.921 1.00 94.19 71 GLY A CA 1
ATOM 547 C C . GLY A 1 71 ? -13.045 5.029 -4.886 1.00 94.19 71 GLY A C 1
ATOM 548 O O . GLY A 1 71 ? -12.626 4.667 -5.989 1.00 94.19 71 GLY A O 1
ATOM 549 N N . ILE A 1 72 ? -14.303 4.812 -4.489 1.00 94.25 72 ILE A N 1
ATOM 550 C CA . ILE A 1 72 ? -15.324 4.165 -5.341 1.00 94.25 72 ILE A CA 1
ATOM 551 C C . ILE A 1 72 ? -15.643 4.931 -6.631 1.00 94.25 72 ILE A C 1
ATOM 553 O O . ILE A 1 72 ? -16.204 4.357 -7.558 1.00 94.25 72 ILE A O 1
ATOM 557 N N . ASP A 1 73 ? -15.279 6.213 -6.708 1.00 92.31 73 ASP A N 1
ATOM 558 C CA . ASP A 1 73 ? -15.404 7.024 -7.923 1.00 92.31 73 ASP A CA 1
ATOM 559 C C . ASP A 1 73 ? -14.332 6.691 -8.981 1.00 92.31 73 ASP A C 1
ATOM 561 O O . ASP A 1 73 ? -14.384 7.222 -10.091 1.00 92.31 73 ASP A O 1
ATOM 565 N N . GLY A 1 74 ? -13.354 5.839 -8.642 1.00 90.62 74 GLY A N 1
ATOM 566 C CA . GLY A 1 74 ? -12.250 5.428 -9.510 1.00 90.62 74 GLY A CA 1
ATOM 567 C C . GLY A 1 74 ? -11.261 6.548 -9.847 1.00 90.62 74 GLY A C 1
ATOM 568 O O . GLY A 1 74 ? -10.312 6.331 -10.604 1.00 90.62 74 GLY A O 1
ATOM 569 N N . LYS A 1 75 ? -11.446 7.757 -9.304 1.00 91.81 75 LYS A N 1
ATOM 570 C CA . LYS A 1 75 ? -10.563 8.888 -9.588 1.00 91.81 75 LYS A CA 1
ATOM 571 C C . LYS A 1 75 ? -9.221 8.667 -8.907 1.00 91.81 75 LYS A C 1
ATOM 573 O O . LYS A 1 75 ? -9.155 8.239 -7.757 1.00 91.81 75 LYS A O 1
ATOM 578 N N . CYS A 1 76 ? -8.149 9.014 -9.617 1.00 92.81 76 CYS A N 1
ATOM 579 C CA . CYS A 1 76 ? -6.779 8.836 -9.137 1.00 92.81 76 CYS A CA 1
ATOM 580 C C . CYS A 1 76 ? -6.422 7.380 -8.775 1.00 92.81 76 CYS A C 1
ATOM 582 O O . CYS A 1 76 ? -5.574 7.160 -7.917 1.00 92.81 76 CYS A O 1
ATOM 584 N N . ALA A 1 77 ? -7.053 6.383 -9.403 1.00 93.31 77 ALA A N 1
ATOM 585 C CA . ALA A 1 77 ? -6.731 4.979 -9.161 1.00 93.31 77 ALA A CA 1
ATOM 586 C C . ALA A 1 77 ? -5.268 4.676 -9.518 1.00 93.31 77 ALA A C 1
ATOM 588 O O . ALA A 1 77 ? -4.887 4.787 -10.681 1.00 93.31 77 ALA A O 1
ATOM 589 N N . ALA A 1 78 ? -4.470 4.301 -8.512 1.00 89.81 78 ALA A N 1
ATOM 590 C CA . ALA A 1 78 ? -3.029 4.071 -8.636 1.00 89.81 78 ALA A CA 1
ATOM 591 C C . ALA A 1 78 ? -2.247 5.258 -9.249 1.00 89.81 78 ALA A C 1
ATOM 593 O O . ALA A 1 78 ? -1.372 5.072 -10.094 1.00 89.81 78 ALA A O 1
ATOM 594 N N . LEU A 1 79 ? -2.600 6.489 -8.852 1.00 91.75 79 LEU A N 1
ATOM 595 C CA . LEU A 1 79 ? -1.970 7.730 -9.318 1.00 91.75 79 LEU A CA 1
ATOM 596 C C . LEU A 1 79 ? -1.638 8.674 -8.157 1.00 91.75 79 LEU A C 1
ATOM 598 O O . LEU A 1 79 ? -2.364 8.726 -7.164 1.00 91.75 79 LEU A O 1
ATOM 602 N N . ASP A 1 80 ? -0.611 9.511 -8.329 1.00 92.31 80 ASP A N 1
ATOM 603 C CA . ASP A 1 80 ? -0.113 10.460 -7.315 1.00 92.31 80 ASP A CA 1
ATOM 604 C C . ASP A 1 80 ? -1.197 11.384 -6.745 1.00 92.31 80 ASP A C 1
ATOM 606 O O . ASP A 1 80 ? -1.186 11.714 -5.558 1.00 92.31 80 ASP A O 1
ATOM 610 N N . CYS A 1 81 ? -2.186 11.764 -7.563 1.00 95.31 81 CYS A N 1
ATOM 611 C CA . CYS A 1 81 ? -3.293 12.609 -7.116 1.00 95.31 81 CYS A CA 1
ATOM 612 C C . CYS A 1 81 ? -4.186 11.946 -6.051 1.00 95.31 81 CYS A C 1
ATOM 614 O O . CYS A 1 81 ? -4.960 12.644 -5.393 1.00 95.31 81 CYS A O 1
ATOM 616 N N . PHE A 1 82 ? -4.049 10.633 -5.820 1.00 97.31 82 PHE A N 1
ATOM 617 C CA . PHE A 1 82 ? -4.729 9.924 -4.738 1.00 97.31 82 PHE A CA 1
ATOM 618 C C . PHE A 1 82 ? -4.317 10.459 -3.364 1.00 97.31 82 PHE A C 1
ATOM 620 O O . PHE A 1 82 ? -5.160 10.519 -2.477 1.00 97.31 82 PHE A O 1
ATOM 627 N N . ALA A 1 83 ? -3.079 10.947 -3.209 1.00 96.50 83 ALA A N 1
ATOM 628 C CA . ALA A 1 83 ? -2.562 11.499 -1.952 1.00 96.50 83 ALA A CA 1
ATOM 629 C C . ALA A 1 83 ? -3.438 12.615 -1.353 1.00 96.50 83 ALA A C 1
ATOM 631 O O . ALA A 1 83 ? -3.482 12.785 -0.139 1.00 96.50 83 ALA A O 1
ATOM 632 N N . ALA A 1 84 ? -4.127 13.386 -2.200 1.00 96.50 84 ALA A N 1
ATOM 633 C CA . ALA A 1 84 ? -4.980 14.499 -1.782 1.00 96.50 84 ALA A CA 1
ATOM 634 C C . ALA A 1 84 ? -6.441 14.085 -1.517 1.00 96.50 84 ALA A C 1
ATOM 636 O O . ALA A 1 84 ? -7.282 14.927 -1.198 1.00 96.50 84 ALA A O 1
ATOM 637 N N . ARG A 1 85 ? -6.784 12.807 -1.706 1.00 97.31 85 ARG A N 1
ATOM 638 C CA . ARG A 1 85 ? -8.143 12.291 -1.523 1.00 97.31 85 ARG A CA 1
ATOM 639 C C . ARG A 1 85 ? -8.386 11.939 -0.056 1.00 97.31 85 ARG A C 1
ATOM 641 O O . ARG A 1 85 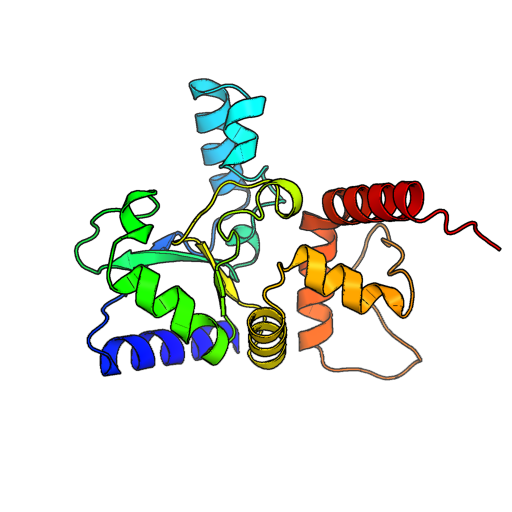? -7.470 11.535 0.658 1.00 97.31 85 ARG A O 1
ATOM 648 N N . LYS A 1 86 ? -9.645 12.052 0.381 1.00 97.50 86 LYS A N 1
ATOM 649 C CA . LYS A 1 86 ? -10.047 11.720 1.759 1.00 97.50 86 LYS A CA 1
ATOM 650 C C . LYS A 1 86 ? -9.742 10.262 2.104 1.00 97.50 86 LYS A C 1
ATOM 652 O O . LYS A 1 86 ? -9.381 9.967 3.235 1.00 97.50 86 LYS A O 1
ATOM 657 N N . GLU A 1 87 ? -9.834 9.378 1.112 1.00 97.50 87 GLU A N 1
ATOM 658 C CA . GLU A 1 87 ? -9.501 7.968 1.226 1.00 97.50 87 GLU A CA 1
ATOM 659 C C . GLU A 1 87 ? -8.039 7.805 1.645 1.00 97.50 87 GLU A C 1
ATOM 661 O O . GLU A 1 87 ? -7.793 7.236 2.699 1.00 97.50 87 GLU A O 1
ATOM 666 N N . ALA A 1 88 ? -7.081 8.369 0.899 1.00 96.88 88 ALA A N 1
ATOM 667 C CA . ALA A 1 88 ? -5.653 8.259 1.213 1.00 96.88 88 ALA A CA 1
ATOM 668 C C . ALA A 1 88 ? -5.297 8.830 2.594 1.00 96.88 88 ALA A C 1
ATOM 670 O O . ALA A 1 88 ? -4.542 8.205 3.337 1.00 96.88 88 ALA A O 1
ATOM 671 N N . ILE A 1 89 ? -5.880 9.976 2.961 1.00 97.44 89 ILE A N 1
ATOM 672 C CA . ILE A 1 89 ? -5.697 10.586 4.288 1.00 97.44 89 ILE A CA 1
ATOM 673 C C . ILE A 1 89 ? -6.199 9.638 5.385 1.00 97.44 89 ILE A C 1
ATOM 675 O O . ILE A 1 89 ? -5.532 9.440 6.400 1.00 97.44 89 ILE A O 1
ATOM 679 N N . TRP A 1 90 ? -7.356 9.008 5.174 1.00 98.00 90 TRP A N 1
ATOM 680 C CA . TRP A 1 90 ? -7.889 8.035 6.117 1.00 98.00 90 TRP A CA 1
ATOM 681 C C . TRP A 1 90 ? -7.003 6.786 6.210 1.00 98.00 90 TRP A C 1
ATOM 683 O O . TRP A 1 90 ? -6.755 6.311 7.320 1.00 98.00 90 TRP A O 1
ATOM 693 N N . LEU A 1 91 ? -6.477 6.285 5.082 1.00 96.69 91 LEU A N 1
ATOM 694 C CA . LEU A 1 91 ? -5.563 5.136 5.065 1.00 96.69 91 LEU A CA 1
ATOM 695 C C . LEU A 1 91 ? -4.316 5.399 5.913 1.00 96.69 91 LEU A C 1
ATOM 697 O O . LEU A 1 91 ? -3.964 4.553 6.734 1.00 96.69 91 LEU A O 1
ATOM 701 N N . ASP A 1 92 ? -3.693 6.567 5.759 1.00 95.31 92 ASP A N 1
ATOM 702 C CA . ASP A 1 92 ? -2.500 6.970 6.515 1.00 95.31 92 ASP A CA 1
ATOM 703 C C . ASP A 1 92 ? -2.742 6.919 8.035 1.00 95.31 92 ASP A C 1
ATOM 705 O O . ASP A 1 92 ? -1.937 6.396 8.806 1.00 95.31 92 ASP A O 1
ATOM 709 N N . GLN A 1 93 ? -3.933 7.339 8.463 1.00 96.44 93 GLN A N 1
ATOM 710 C CA . GLN A 1 93 ? -4.322 7.396 9.872 1.00 96.44 93 GLN A CA 1
ATOM 711 C C . GLN A 1 93 ? -4.850 6.068 10.446 1.00 96.44 93 GLN A C 1
ATOM 713 O O . GLN A 1 93 ? -4.829 5.875 11.665 1.00 96.44 93 GLN A O 1
ATOM 718 N N . HIS A 1 94 ? -5.363 5.155 9.611 1.00 97.19 94 HIS A N 1
ATOM 719 C CA . HIS A 1 94 ? -6.154 4.007 10.081 1.00 97.19 94 HIS A CA 1
ATOM 720 C C . HIS A 1 94 ? -5.637 2.640 9.642 1.00 97.19 94 HIS A C 1
ATOM 722 O O . HIS A 1 94 ? -5.917 1.665 10.340 1.00 97.19 94 HIS A O 1
ATOM 728 N N . ALA A 1 95 ? -4.870 2.528 8.553 1.00 96.19 95 ALA A N 1
ATOM 729 C CA . ALA A 1 95 ? -4.450 1.235 7.997 1.00 96.19 95 ALA A CA 1
ATOM 730 C C . ALA A 1 95 ? -3.773 0.332 9.047 1.00 96.19 95 ALA A C 1
ATOM 732 O O . ALA A 1 95 ? -4.088 -0.858 9.158 1.00 96.19 95 ALA A O 1
ATOM 733 N N . HIS A 1 96 ? -2.928 0.919 9.899 1.00 96.62 96 HIS A N 1
ATOM 734 C CA . HIS A 1 96 ? -2.188 0.196 10.932 1.00 96.62 96 HIS A CA 1
ATOM 735 C C . HIS A 1 96 ? -3.079 -0.455 11.997 1.00 96.62 96 HIS A C 1
ATOM 737 O O . HIS A 1 96 ? -2.668 -1.444 12.606 1.00 96.62 96 HIS A O 1
ATOM 743 N N . LYS A 1 97 ? -4.306 0.043 12.204 1.00 96.06 97 LYS A N 1
ATOM 744 C CA . LYS A 1 97 ? -5.281 -0.538 13.143 1.00 96.06 97 LYS A CA 1
ATOM 745 C C . LYS A 1 97 ? -5.779 -1.908 12.669 1.00 96.06 97 LYS A C 1
ATOM 747 O O . LYS A 1 97 ? -6.170 -2.723 13.500 1.00 96.06 97 LYS A O 1
ATOM 752 N N . TYR A 1 98 ? -5.699 -2.167 11.364 1.00 95.75 98 TYR A N 1
ATOM 753 C CA . TYR A 1 98 ? -6.220 -3.363 10.701 1.00 95.75 98 TYR A CA 1
ATOM 754 C C . TYR A 1 98 ? -5.122 -4.293 10.165 1.00 95.75 98 TYR A C 1
ATOM 756 O O . TYR A 1 98 ? -5.409 -5.212 9.405 1.00 95.75 98 TYR A O 1
ATOM 764 N N . GLY A 1 99 ? -3.855 -4.078 10.535 1.00 95.56 99 GLY A N 1
ATOM 765 C CA . GLY A 1 99 ? -2.750 -4.921 10.064 1.00 95.56 99 GLY A CA 1
ATOM 766 C C . GLY A 1 99 ? -2.111 -4.482 8.752 1.00 95.56 99 GLY A C 1
ATOM 767 O O . GLY A 1 99 ? -1.308 -5.234 8.197 1.00 95.56 99 GLY A O 1
ATOM 768 N N . TYR A 1 100 ? -2.446 -3.288 8.261 1.00 96.69 100 TYR A N 1
ATOM 769 C CA . TYR A 1 100 ? -1.955 -2.755 6.996 1.00 96.69 100 TYR A CA 1
ATOM 770 C C . TYR A 1 100 ? -0.997 -1.579 7.183 1.00 96.69 100 TYR A C 1
ATOM 772 O O . TYR A 1 100 ? -1.055 -0.857 8.174 1.00 96.69 100 TYR A O 1
ATOM 780 N N . ILE A 1 101 ? -0.131 -1.363 6.198 1.00 97.62 101 ILE A N 1
ATOM 781 C CA . ILE A 1 101 ? 0.750 -0.195 6.101 1.00 97.62 101 ILE A CA 1
ATOM 782 C C . ILE A 1 101 ? 0.640 0.426 4.708 1.00 97.62 101 ILE A C 1
ATOM 784 O O . ILE A 1 101 ? 0.426 -0.297 3.730 1.00 97.62 101 ILE A O 1
ATOM 788 N N . ILE A 1 102 ? 0.873 1.736 4.606 1.00 97.56 102 ILE A N 1
ATOM 789 C CA . ILE A 1 102 ? 1.273 2.346 3.333 1.00 97.56 102 ILE A CA 1
ATOM 790 C C . ILE A 1 102 ? 2.693 1.861 3.048 1.00 97.56 102 ILE A C 1
ATOM 792 O O . ILE A 1 102 ? 3.629 2.169 3.788 1.00 97.56 102 ILE A O 1
ATOM 796 N N . ARG A 1 103 ? 2.853 1.029 2.016 1.00 97.62 103 ARG A N 1
ATOM 797 C CA . ARG A 1 103 ? 4.097 0.273 1.812 1.00 97.62 103 ARG A CA 1
ATOM 798 C C . ARG A 1 103 ? 5.269 1.152 1.388 1.00 97.62 103 ARG A C 1
ATOM 800 O O . ARG A 1 103 ? 6.413 0.871 1.771 1.00 97.62 103 ARG A O 1
ATOM 807 N N . TYR A 1 104 ? 4.968 2.182 0.604 1.00 96.38 104 TYR A N 1
ATOM 808 C CA . TYR A 1 104 ? 5.929 3.117 0.035 1.00 96.38 104 TYR A CA 1
ATOM 809 C C . TYR A 1 104 ? 5.571 4.544 0.463 1.00 96.38 104 TYR A C 1
ATOM 811 O O . TYR A 1 104 ? 4.923 5.265 -0.290 1.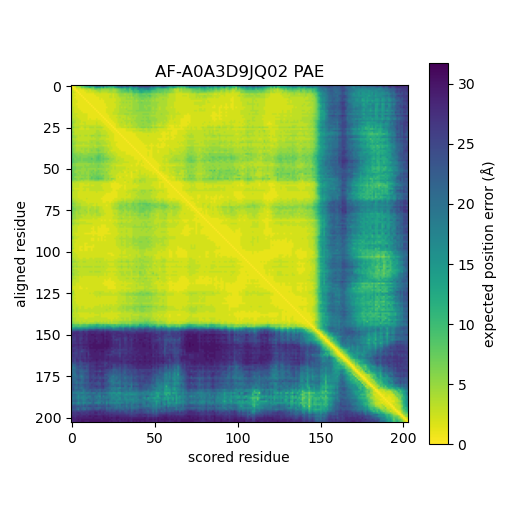00 96.38 104 TYR A O 1
ATOM 819 N N . PRO A 1 105 ? 5.929 4.948 1.695 1.00 95.94 105 PRO A N 1
ATOM 820 C CA . PRO A 1 105 ? 5.629 6.278 2.219 1.00 95.94 105 PRO A CA 1
ATOM 821 C C . PRO A 1 105 ? 6.560 7.354 1.640 1.00 95.94 105 PRO A C 1
ATOM 823 O O . PRO A 1 105 ? 7.693 7.083 1.232 1.00 95.94 105 PRO A O 1
ATOM 826 N N . LYS A 1 106 ? 6.082 8.601 1.653 1.00 94.38 106 LYS A N 1
ATOM 827 C CA . LYS A 1 106 ? 6.804 9.772 1.142 1.00 94.38 106 LYS A CA 1
ATOM 828 C C . LYS A 1 106 ? 8.109 10.000 1.910 1.00 94.38 106 LYS A C 1
ATOM 830 O O . LYS A 1 106 ? 8.130 9.922 3.136 1.00 94.38 106 LYS A O 1
ATOM 835 N N . GLY A 1 107 ? 9.194 10.308 1.201 1.00 94.94 107 GLY A N 1
ATOM 836 C CA . GLY A 1 107 ? 10.500 10.595 1.807 1.00 94.94 107 GLY A CA 1
ATOM 837 C C . GLY A 1 107 ? 11.296 9.355 2.235 1.00 94.94 107 GLY A C 1
ATOM 838 O O . GLY A 1 107 ? 12.360 9.489 2.844 1.00 94.94 107 GLY A O 1
ATOM 839 N N . LYS A 1 108 ? 10.806 8.141 1.948 1.00 95.56 108 LYS A N 1
ATOM 840 C CA . LYS A 1 108 ? 11.504 6.876 2.236 1.00 95.56 108 LYS A CA 1
ATOM 841 C C . LYS A 1 108 ? 11.980 6.158 0.969 1.00 95.56 108 LYS A C 1
ATOM 843 O O . LYS A 1 108 ? 12.399 5.005 1.045 1.00 95.56 108 LYS A O 1
ATOM 848 N N . GLU A 1 109 ? 12.005 6.838 -0.173 1.00 92.12 109 GLU A N 1
ATOM 849 C CA . GLU A 1 109 ? 12.365 6.291 -1.488 1.00 92.12 109 GLU A CA 1
ATOM 850 C C . GLU A 1 109 ? 13.795 5.729 -1.494 1.00 92.12 109 GLU A C 1
ATOM 852 O O . GLU A 1 109 ? 14.078 4.703 -2.105 1.00 92.12 109 GLU A O 1
ATOM 857 N N . ALA A 1 110 ? 14.712 6.348 -0.743 1.00 91.62 110 ALA A N 1
ATOM 858 C CA . ALA A 1 110 ? 16.085 5.861 -0.596 1.00 91.62 110 ALA A CA 1
ATOM 859 C C . ALA A 1 110 ? 16.189 4.515 0.153 1.00 91.62 110 ALA A C 1
ATOM 861 O O . ALA A 1 110 ? 17.195 3.811 0.013 1.00 91.62 110 ALA A O 1
ATOM 862 N N . ILE A 1 111 ? 15.176 4.170 0.955 1.00 91.44 111 ILE A N 1
ATOM 863 C CA . ILE A 1 111 ? 15.099 2.935 1.745 1.00 91.44 111 ILE A CA 1
ATOM 864 C C . ILE A 1 111 ? 14.292 1.890 0.976 1.00 91.44 111 ILE A C 1
ATOM 866 O O . ILE A 1 111 ? 14.795 0.800 0.697 1.00 91.44 111 ILE A O 1
ATOM 870 N N . THR A 1 112 ? 13.064 2.244 0.593 1.00 90.75 112 THR A N 1
ATOM 871 C CA . THR A 1 112 ? 12.138 1.341 -0.091 1.00 90.75 112 THR A CA 1
ATOM 872 C C . THR A 1 112 ? 12.554 1.086 -1.526 1.00 90.75 112 THR A C 1
ATOM 874 O O . THR A 1 112 ? 12.283 0.005 -2.030 1.00 90.75 112 THR A O 1
ATOM 877 N N . GLY A 1 113 ? 13.228 2.038 -2.179 1.00 88.06 113 GLY A N 1
ATOM 878 C CA . GLY A 1 113 ? 13.594 2.012 -3.594 1.00 88.06 113 GLY A CA 1
ATOM 879 C C . GLY A 1 113 ? 12.421 2.193 -4.559 1.00 88.06 113 GLY A C 1
ATOM 880 O O . GLY A 1 113 ? 12.587 1.863 -5.730 1.00 88.06 113 GLY A O 1
ATOM 881 N N . TYR A 1 114 ? 11.277 2.664 -4.062 1.00 87.06 114 TYR A N 1
ATOM 882 C CA . TYR A 1 114 ? 10.084 3.017 -4.831 1.00 87.06 114 TYR A CA 1
ATOM 883 C C . TYR A 1 114 ? 9.696 4.457 -4.520 1.00 87.06 114 TYR A C 1
ATOM 885 O O . TYR A 1 114 ? 9.987 4.949 -3.427 1.00 87.06 114 TYR A O 1
ATOM 893 N N . GLN A 1 115 ? 9.053 5.117 -5.479 1.00 91.88 115 GLN A N 1
ATOM 894 C CA . GLN A 1 115 ? 8.432 6.421 -5.250 1.00 91.88 115 GLN A CA 1
ATOM 895 C C . GLN A 1 115 ? 7.291 6.328 -4.223 1.00 91.88 115 GLN A C 1
ATOM 897 O O . GLN A 1 115 ? 6.891 5.239 -3.819 1.00 91.88 115 GLN A O 1
ATOM 902 N N . TYR A 1 116 ? 6.781 7.476 -3.780 1.00 94.81 116 TYR A N 1
ATOM 903 C CA . TYR A 1 116 ? 5.616 7.515 -2.900 1.00 94.81 116 TYR A CA 1
ATOM 904 C C . TYR A 1 116 ? 4.381 6.931 -3.598 1.00 94.81 116 TYR A C 1
ATOM 906 O O . TYR A 1 116 ? 3.983 7.425 -4.648 1.00 94.81 116 TYR A O 1
ATOM 914 N N . GLU A 1 117 ? 3.753 5.926 -2.987 1.00 96.62 117 GLU A N 1
ATOM 915 C CA . GLU A 1 117 ? 2.546 5.277 -3.512 1.00 96.62 117 GLU A CA 1
ATOM 916 C C . GLU A 1 117 ? 1.466 5.221 -2.415 1.00 96.62 117 GLU A C 1
ATOM 918 O O . GLU A 1 117 ? 1.360 4.227 -1.692 1.00 96.62 117 GLU A O 1
ATOM 923 N N . PRO A 1 118 ? 0.648 6.281 -2.248 1.00 96.75 118 PRO A N 1
ATOM 924 C CA . PRO A 1 118 ? -0.406 6.338 -1.224 1.00 96.75 118 PRO A CA 1
ATOM 925 C C . PRO A 1 118 ? -1.489 5.265 -1.376 1.00 96.75 118 PRO A C 1
ATOM 927 O O . PRO A 1 118 ? -2.249 5.021 -0.442 1.00 96.75 118 PRO A O 1
ATOM 930 N N . TRP A 1 119 ? -1.602 4.665 -2.561 1.00 97.62 119 TRP A N 1
ATOM 931 C CA . TRP A 1 119 ? -2.585 3.633 -2.877 1.00 97.62 119 TRP A CA 1
ATOM 932 C C . TRP A 1 119 ? -2.094 2.215 -2.574 1.00 97.62 119 TRP A C 1
ATOM 934 O O 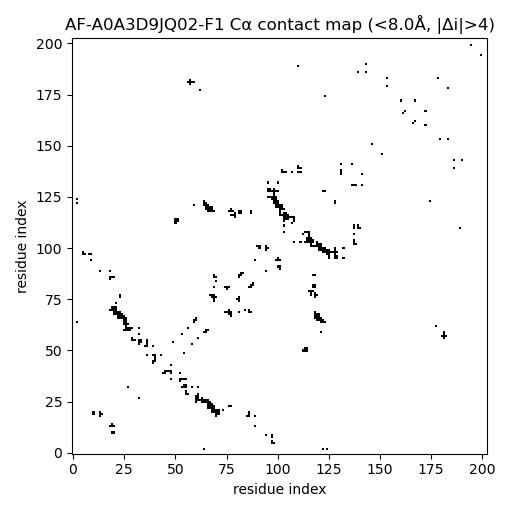. TRP A 1 119 ? -2.935 1.326 -2.473 1.00 97.62 119 TRP A O 1
ATOM 944 N N . HIS A 1 120 ? -0.777 1.983 -2.459 1.00 97.94 120 HIS A N 1
ATOM 945 C CA . HIS A 1 120 ? -0.209 0.637 -2.327 1.00 97.94 120 HIS A CA 1
ATOM 946 C C . HIS A 1 120 ? -0.171 0.222 -0.859 1.00 97.94 120 HIS A C 1
ATOM 948 O O . HIS A 1 120 ? 0.687 0.646 -0.071 1.00 97.94 120 HIS A O 1
ATOM 954 N N . ILE A 1 121 ? -1.101 -0.651 -0.486 1.00 97.31 121 ILE A N 1
ATOM 955 C CA . ILE A 1 121 ? -1.324 -1.064 0.894 1.00 97.31 121 ILE A CA 1
ATOM 956 C C . ILE A 1 121 ? -0.865 -2.506 1.093 1.00 97.31 121 ILE A C 1
ATOM 958 O O . ILE A 1 121 ? -1.238 -3.410 0.344 1.00 97.31 121 ILE A O 1
ATOM 962 N N . ARG A 1 122 ? -0.054 -2.739 2.130 1.00 97.38 122 ARG A N 1
ATOM 963 C CA . ARG A 1 122 ? 0.538 -4.050 2.431 1.00 97.38 122 ARG A CA 1
ATOM 964 C C . ARG A 1 122 ? 0.070 -4.582 3.779 1.00 97.38 122 ARG A C 1
ATOM 966 O O . ARG A 1 122 ? 0.249 -3.926 4.800 1.00 97.38 122 ARG A O 1
ATOM 973 N N . PHE A 1 123 ? -0.459 -5.802 3.796 1.00 96.25 123 PHE A N 1
ATOM 974 C CA . PHE A 1 123 ? -0.756 -6.528 5.026 1.00 96.25 123 PHE A CA 1
ATOM 975 C C . PHE A 1 123 ? 0.525 -7.092 5.659 1.00 96.25 123 PHE A C 1
ATOM 977 O O . PHE A 1 123 ? 1.300 -7.805 5.007 1.00 96.25 123 PHE A O 1
ATOM 984 N N . VAL A 1 124 ? 0.731 -6.786 6.939 1.00 95.44 124 VAL A N 1
ATOM 985 C CA . VAL A 1 124 ? 1.856 -7.262 7.767 1.00 95.44 124 VAL A CA 1
ATOM 986 C C . VAL A 1 124 ? 1.401 -7.845 9.112 1.00 95.44 124 VAL A C 1
ATOM 988 O O . VAL A 1 124 ? 2.236 -8.320 9.881 1.00 95.44 124 VAL A O 1
ATOM 991 N N . GLY A 1 125 ? 0.091 -7.846 9.384 1.00 93.69 125 GLY A N 1
ATOM 992 C CA . GLY A 1 125 ? -0.495 -8.239 10.667 1.00 93.69 125 GLY A CA 1
ATOM 993 C C . GLY A 1 125 ? -0.548 -7.084 11.672 1.00 93.69 125 GLY A C 1
ATOM 994 O O . GLY A 1 125 ? 0.285 -6.181 11.639 1.00 93.69 125 GLY A O 1
ATOM 995 N N . THR A 1 126 ? -1.545 -7.111 12.560 1.00 92.19 126 THR A N 1
ATOM 996 C CA . THR A 1 126 ? -1.923 -5.982 13.433 1.00 92.19 126 THR A CA 1
ATOM 997 C C . THR A 1 126 ? -0.823 -5.529 14.386 1.00 92.19 126 THR A C 1
ATOM 999 O O . THR A 1 126 ? -0.623 -4.329 14.556 1.00 92.19 126 THR A O 1
ATOM 1002 N N . ASP A 1 127 ? -0.098 -6.458 15.005 1.00 93.12 127 ASP A N 1
ATOM 1003 C CA . ASP A 1 127 ? 0.951 -6.093 15.965 1.00 93.12 127 ASP A CA 1
ATOM 1004 C C . ASP A 1 127 ? 2.128 -5.418 15.254 1.00 93.12 127 ASP A C 1
ATOM 1006 O O . ASP A 1 127 ? 2.568 -4.339 15.653 1.00 93.12 127 ASP A O 1
ATOM 1010 N N . ASN A 1 128 ? 2.565 -6.004 14.136 1.00 94.44 128 ASN A N 1
ATOM 1011 C CA . ASN A 1 128 ? 3.662 -5.471 13.334 1.00 94.44 128 ASN A CA 1
ATOM 1012 C C . ASN A 1 128 ? 3.293 -4.106 12.739 1.00 94.44 128 ASN A C 1
ATOM 1014 O O . ASN A 1 128 ? 4.093 -3.178 12.808 1.00 94.44 128 ASN A O 1
ATOM 1018 N N . SER A 1 129 ? 2.084 -3.946 12.183 1.00 95.69 129 SER A N 1
ATOM 1019 C CA . SER A 1 129 ? 1.663 -2.670 11.588 1.00 95.69 129 SER A CA 1
ATOM 1020 C C . SER A 1 129 ? 1.572 -1.558 12.627 1.00 95.69 129 SER A C 1
ATOM 1022 O O . SER A 1 129 ? 1.982 -0.435 12.344 1.00 95.69 129 SER A O 1
ATOM 1024 N N . LYS A 1 130 ? 1.079 -1.855 13.838 1.00 95.19 130 LYS A N 1
ATOM 1025 C CA . LYS A 1 130 ? 1.048 -0.898 14.952 1.00 95.19 130 LYS A CA 1
ATOM 1026 C C . LYS A 1 130 ? 2.450 -0.495 15.389 1.00 95.19 130 LYS A C 1
ATOM 1028 O O . LYS A 1 130 ? 2.701 0.690 15.580 1.00 95.19 130 LYS A O 1
ATOM 1033 N N . GLU A 1 131 ? 3.363 -1.455 15.521 1.00 94.94 131 GLU A N 1
ATOM 1034 C CA . GLU A 1 131 ? 4.754 -1.171 15.879 1.00 94.94 131 GLU A CA 1
ATOM 1035 C C . GLU A 1 131 ? 5.444 -0.311 14.811 1.00 94.94 131 GLU A C 1
ATOM 1037 O O . GLU A 1 131 ? 6.137 0.654 15.136 1.00 94.94 131 GLU A O 1
ATOM 1042 N N . MET A 1 132 ? 5.227 -0.633 13.534 1.00 95.62 132 MET A N 1
ATOM 1043 C CA . MET A 1 132 ? 5.768 0.133 12.415 1.00 95.62 132 MET A CA 1
ATOM 1044 C C . MET A 1 132 ? 5.216 1.557 12.368 1.00 95.62 132 MET A C 1
ATOM 1046 O O . MET A 1 132 ? 5.989 2.492 12.167 1.00 95.62 132 MET A O 1
ATOM 1050 N N . ALA A 1 133 ? 3.909 1.724 12.590 1.00 94.38 133 ALA A N 1
ATOM 1051 C CA . ALA A 1 133 ? 3.266 3.032 12.648 1.00 94.38 133 ALA A CA 1
ATOM 1052 C C . ALA A 1 133 ? 3.790 3.868 13.822 1.00 94.38 133 ALA A C 1
ATOM 1054 O O . ALA A 1 133 ? 4.175 5.013 13.623 1.00 94.38 133 ALA A O 1
ATOM 1055 N N . LEU A 1 134 ? 3.897 3.278 15.019 1.00 95.25 134 LEU A N 1
ATOM 1056 C CA . LEU A 1 134 ? 4.418 3.954 16.213 1.00 95.25 134 LEU A CA 1
ATOM 1057 C C . LEU A 1 134 ? 5.851 4.470 16.021 1.00 95.25 134 LEU A C 1
ATOM 1059 O O . LEU A 1 134 ? 6.220 5.502 16.571 1.00 95.25 134 LEU A O 1
ATOM 1063 N N . LYS A 1 135 ? 6.669 3.727 15.273 1.00 94.50 135 LYS A N 1
ATOM 1064 C CA . LYS A 1 135 ? 8.075 4.062 15.022 1.00 94.50 135 LYS A CA 1
ATOM 1065 C C . LYS A 1 135 ? 8.289 4.868 13.735 1.00 94.50 135 LYS A C 1
ATOM 1067 O O . LYS A 1 135 ? 9.426 5.245 13.466 1.00 94.50 135 LYS A O 1
ATOM 1072 N N . GLU A 1 136 ? 7.249 5.086 12.929 1.00 94.69 136 GLU A N 1
ATOM 1073 C CA . GLU A 1 136 ? 7.324 5.739 11.611 1.00 94.69 136 GLU A CA 1
ATOM 1074 C C . GLU A 1 136 ? 8.384 5.109 10.677 1.00 94.69 136 GLU A C 1
ATOM 1076 O O . GLU A 1 136 ? 9.172 5.779 9.985 1.00 94.69 136 GLU A O 1
ATOM 1081 N N . ILE A 1 137 ? 8.425 3.773 10.677 1.00 94.75 137 ILE A N 1
ATOM 1082 C CA . ILE A 1 137 ? 9.426 2.974 9.960 1.00 94.75 137 ILE A CA 1
ATOM 1083 C C . ILE A 1 137 ? 8.846 2.211 8.774 1.00 94.75 137 ILE A C 1
ATOM 1085 O O . ILE A 1 137 ? 7.687 1.801 8.753 1.00 94.75 137 ILE A O 1
ATOM 1089 N N . THR A 1 138 ? 9.706 1.976 7.785 1.00 96.69 138 THR A N 1
ATOM 1090 C CA . THR A 1 138 ? 9.395 1.119 6.636 1.00 96.69 138 THR A CA 1
ATOM 1091 C C . THR A 1 138 ? 9.462 -0.362 7.007 1.00 96.69 138 THR A C 1
ATOM 1093 O O . THR A 1 138 ? 9.983 -0.739 8.061 1.00 96.69 138 THR A O 1
ATOM 1096 N N . LEU A 1 139 ? 8.972 -1.233 6.120 1.00 95.31 139 LEU A N 1
ATOM 1097 C CA . LEU A 1 139 ? 9.096 -2.680 6.306 1.00 95.31 139 LEU A CA 1
ATOM 1098 C C . LEU A 1 139 ? 10.571 -3.119 6.305 1.00 95.31 139 LEU A C 1
ATOM 1100 O O . LEU A 1 139 ? 10.966 -3.990 7.075 1.00 95.31 139 LEU A O 1
ATOM 1104 N N . GLU A 1 140 ? 11.406 -2.484 5.483 1.00 94.12 140 GLU A N 1
ATOM 1105 C CA . GLU A 1 140 ? 12.853 -2.685 5.469 1.00 94.12 140 GLU A CA 1
ATOM 1106 C C . GLU A 1 140 ? 13.493 -2.344 6.821 1.00 94.12 140 GLU A C 1
ATOM 1108 O O . GLU A 1 140 ? 14.246 -3.151 7.369 1.00 94.12 140 GLU A O 1
ATOM 1113 N N . ASP A 1 141 ? 13.172 -1.172 7.375 1.00 92.00 141 ASP A N 1
ATOM 1114 C CA . ASP A 1 141 ? 13.648 -0.746 8.695 1.00 92.00 141 ASP A CA 1
ATOM 1115 C C . ASP A 1 141 ? 13.178 -1.708 9.794 1.00 92.00 141 ASP A C 1
ATOM 1117 O O . ASP A 1 141 ? 13.957 -2.073 10.675 1.00 92.00 141 ASP A O 1
ATOM 1121 N N . TYR A 1 142 ? 11.922 -2.157 9.724 1.00 92.25 142 TYR A N 1
ATOM 1122 C CA . TYR A 1 142 ? 11.348 -3.121 10.659 1.00 92.25 142 TYR A CA 1
ATOM 1123 C C . TYR A 1 142 ? 12.164 -4.416 10.715 1.00 92.25 142 TYR A C 1
ATOM 1125 O O . TYR A 1 142 ? 12.601 -4.842 11.785 1.00 92.25 142 TYR A O 1
ATOM 1133 N N . PHE A 1 143 ? 12.469 -5.005 9.557 1.00 86.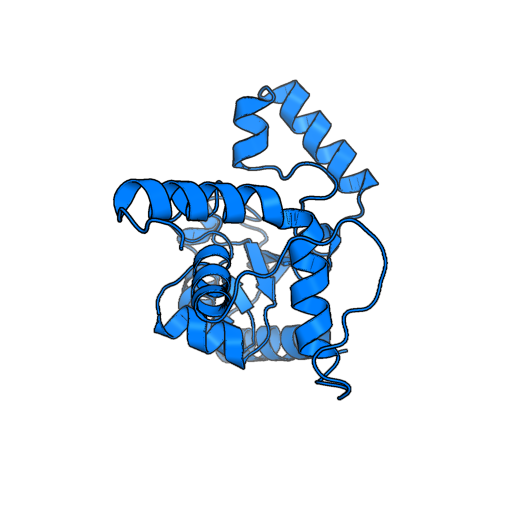12 143 PHE A N 1
ATOM 1134 C CA . PHE A 1 143 ? 13.293 -6.211 9.503 1.00 86.12 143 PHE A CA 1
ATOM 1135 C C . PHE A 1 143 ? 14.737 -5.976 9.952 1.00 86.12 143 PHE A C 1
ATOM 1137 O O . PHE A 1 143 ? 15.322 -6.861 10.581 1.00 86.12 143 PHE A O 1
ATOM 1144 N N . LEU A 1 144 ? 15.309 -4.798 9.685 1.00 85.62 144 LEU A N 1
ATOM 1145 C CA . LEU A 1 144 ? 16.634 -4.450 10.197 1.00 85.62 144 LEU A CA 1
ATOM 1146 C C . LEU A 1 144 ? 16.647 -4.417 11.733 1.00 85.62 144 LEU A C 1
ATOM 1148 O O . LEU A 1 144 ? 17.559 -4.990 12.330 1.00 85.62 144 LEU A O 1
ATOM 1152 N N . HIS A 1 145 ? 15.625 -3.845 12.374 1.00 79.19 145 HIS A N 1
ATOM 1153 C CA . HIS A 1 145 ? 15.495 -3.838 13.837 1.00 79.19 145 HIS A CA 1
ATOM 1154 C C . HIS A 1 145 ? 15.265 -5.235 14.435 1.00 79.19 145 HIS A C 1
ATOM 1156 O O . HIS A 1 145 ? 15.778 -5.535 15.512 1.00 79.19 145 HIS A O 1
ATOM 1162 N N . LEU A 1 146 ? 14.561 -6.129 13.733 1.00 77.25 146 LEU A N 1
ATOM 1163 C CA . LEU A 1 146 ? 14.449 -7.531 14.155 1.00 77.25 146 LEU A CA 1
ATOM 1164 C C . LEU A 1 146 ? 15.789 -8.278 14.040 1.00 77.25 146 LEU A C 1
ATOM 1166 O O . LEU A 1 146 ? 16.090 -9.153 14.848 1.00 77.25 146 LEU A O 1
ATOM 1170 N N . SER A 1 147 ? 16.607 -7.935 13.039 1.00 59.69 147 SER A N 1
ATOM 1171 C CA . SER A 1 147 ? 17.900 -8.586 12.780 1.00 59.69 147 SER A CA 1
ATOM 1172 C C . SER A 1 147 ? 19.041 -8.143 13.703 1.00 59.69 147 SER A C 1
ATOM 1174 O O . SER A 1 147 ? 20.049 -8.842 13.791 1.00 59.69 147 SER A O 1
ATOM 1176 N N . SER A 1 148 ? 18.895 -7.037 14.443 1.00 53.62 148 SER A N 1
ATOM 1177 C CA . SER A 1 148 ? 19.880 -6.621 15.458 1.00 53.62 148 SER A CA 1
ATOM 1178 C C . SER A 1 148 ? 19.978 -7.562 16.671 1.00 53.62 148 SER A C 1
ATOM 1180 O O . SER A 1 148 ? 20.859 -7.365 17.499 1.00 53.62 148 SER A O 1
ATOM 1182 N N . GLY A 1 149 ? 19.138 -8.605 16.757 1.00 48.12 149 GLY A N 1
ATOM 1183 C CA . GLY A 1 149 ? 19.282 -9.712 17.716 1.00 48.12 149 GLY A CA 1
ATOM 1184 C C . GLY A 1 149 ? 19.973 -10.974 17.169 1.00 48.12 149 GLY A C 1
ATOM 1185 O O . GLY A 1 149 ? 20.244 -11.891 17.936 1.00 48.12 149 GLY A O 1
ATOM 1186 N N . SER A 1 150 ? 20.208 -11.068 15.855 1.00 39.09 150 SER A N 1
ATOM 1187 C CA . SER A 1 150 ? 20.987 -12.099 15.136 1.00 39.09 150 SER A CA 1
ATOM 1188 C C . SER A 1 150 ? 20.678 -11.986 13.638 1.00 39.09 150 SER A C 1
ATOM 1190 O O . SER A 1 150 ? 19.518 -11.867 13.234 1.00 39.09 150 SER A O 1
ATOM 1192 N N . ILE A 1 151 ? 21.719 -12.022 12.798 1.00 39.53 151 ILE A N 1
ATOM 1193 C CA . ILE A 1 151 ? 21.612 -11.980 11.332 1.00 39.53 151 ILE A CA 1
ATOM 1194 C C . ILE A 1 151 ? 20.746 -13.171 10.875 1.00 39.53 151 ILE A C 1
ATOM 1196 O O . ILE A 1 151 ? 21.154 -14.314 11.088 1.00 39.53 151 ILE A O 1
ATOM 1200 N N . PRO A 1 152 ? 19.592 -12.975 10.207 1.00 40.94 152 PRO A N 1
ATOM 1201 C CA . PRO A 1 152 ? 19.001 -14.048 9.428 1.00 40.94 152 PRO A CA 1
ATOM 1202 C C . PRO A 1 152 ? 19.946 -14.315 8.256 1.00 40.94 152 PRO A C 1
ATOM 1204 O O . PRO A 1 152 ? 20.033 -13.530 7.313 1.00 40.94 152 PRO A O 1
ATOM 1207 N N . GLN A 1 153 ? 20.715 -15.395 8.347 1.00 33.88 153 GLN A N 1
ATOM 1208 C CA . GLN A 1 153 ? 21.500 -15.900 7.232 1.00 33.88 153 GLN A CA 1
ATOM 1209 C C . GLN A 1 153 ? 20.522 -16.207 6.087 1.00 33.88 153 GLN A C 1
ATOM 1211 O O . GLN A 1 153 ? 19.612 -17.013 6.270 1.00 33.88 153 GLN A O 1
ATOM 1216 N N . CYS A 1 154 ? 20.653 -15.534 4.931 1.00 36.88 154 CYS A N 1
ATOM 1217 C CA . CYS A 1 154 ? 19.850 -15.863 3.746 1.00 36.88 154 CYS A CA 1
ATOM 1218 C C . CYS A 1 154 ? 20.204 -17.307 3.343 1.00 36.88 154 CYS A C 1
ATOM 1220 O O . CYS A 1 154 ? 21.262 -17.556 2.764 1.00 36.88 154 CYS A O 1
ATOM 1222 N N . VAL A 1 155 ? 19.344 -18.266 3.695 1.00 34.00 155 VAL A N 1
ATOM 1223 C CA . VAL A 1 155 ? 19.497 -19.671 3.307 1.00 34.00 155 VAL A CA 1
ATOM 1224 C C . VAL A 1 155 ? 18.991 -19.807 1.875 1.00 34.00 155 VAL A C 1
ATOM 1226 O O . VAL A 1 155 ? 17.825 -19.531 1.585 1.00 34.00 155 VAL A O 1
ATOM 1229 N N . LYS A 1 156 ? 19.888 -20.187 0.960 1.00 33.94 156 LYS A N 1
ATOM 1230 C CA . LYS A 1 156 ? 19.510 -20.622 -0.385 1.00 33.94 156 LYS A CA 1
ATOM 1231 C C . LYS A 1 156 ? 18.712 -21.922 -0.260 1.00 33.94 156 LYS A C 1
ATOM 1233 O O . LYS A 1 156 ? 19.266 -22.938 0.128 1.00 33.94 156 LYS A O 1
ATOM 1238 N N . GLU A 1 157 ? 17.449 -21.834 -0.659 1.00 35.91 157 GLU A N 1
ATOM 1239 C CA . GLU A 1 157 ? 16.559 -22.922 -1.076 1.00 35.91 157 GLU A CA 1
ATOM 1240 C C . GLU A 1 157 ? 15.986 -23.896 -0.023 1.00 35.91 157 GLU A C 1
ATOM 1242 O O . GLU A 1 157 ? 16.673 -24.466 0.815 1.00 35.91 157 GLU A O 1
ATOM 1247 N N . ARG A 1 158 ? 14.684 -24.146 -0.238 1.00 33.09 158 ARG A N 1
ATOM 1248 C CA . ARG A 1 158 ? 13.763 -25.159 0.310 1.00 33.09 158 ARG A CA 1
ATOM 1249 C C . ARG A 1 158 ? 13.180 -24.918 1.708 1.00 33.09 158 ARG A C 1
ATOM 1251 O O . ARG A 1 158 ? 13.838 -24.964 2.733 1.00 33.09 158 ARG A O 1
ATOM 1258 N N . THR A 1 159 ? 11.873 -24.668 1.642 1.00 36.72 159 THR A N 1
ATOM 1259 C CA . THR A 1 159 ? 10.769 -24.918 2.572 1.00 36.72 159 THR A CA 1
ATOM 1260 C C . THR A 1 159 ? 11.144 -25.460 3.958 1.00 36.72 159 THR A C 1
ATOM 1262 O O . THR A 1 159 ? 11.719 -26.536 4.075 1.00 36.72 159 THR A O 1
ATOM 1265 N N . TYR A 1 160 ? 10.656 -24.736 4.974 1.00 27.94 160 TYR A N 1
ATOM 1266 C CA . TYR A 1 160 ? 10.700 -24.965 6.429 1.00 27.94 160 TYR A CA 1
ATOM 1267 C C . TYR A 1 160 ? 11.933 -24.421 7.169 1.00 27.94 160 TYR A C 1
ATOM 1269 O O . TYR A 1 160 ? 13.069 -24.800 6.919 1.00 27.94 160 TYR A O 1
ATOM 1277 N N . ILE A 1 161 ? 11.673 -23.544 8.147 1.00 31.97 161 ILE A N 1
ATOM 1278 C CA . ILE A 1 161 ? 12.648 -23.094 9.148 1.00 31.97 161 ILE A CA 1
ATOM 1279 C C . ILE A 1 161 ? 12.120 -23.518 10.521 1.00 31.97 161 ILE A C 1
ATOM 1281 O O . ILE A 1 161 ? 11.050 -23.073 10.934 1.00 31.97 161 ILE A O 1
ATOM 1285 N N . THR A 1 162 ? 12.877 -24.350 11.233 1.00 25.86 162 THR A N 1
ATOM 1286 C CA . THR A 1 162 ? 12.700 -24.628 12.666 1.00 25.86 162 THR A CA 1
ATOM 1287 C C . THR A 1 162 ? 13.700 -23.805 13.478 1.00 25.86 162 THR A C 1
ATOM 1289 O O . THR A 1 162 ? 14.873 -23.752 13.117 1.00 25.86 162 THR A O 1
ATOM 1292 N N . PHE A 1 163 ? 13.268 -23.212 14.596 1.00 30.39 163 PHE A N 1
ATOM 1293 C CA . PHE A 1 163 ? 14.148 -22.584 15.590 1.00 30.39 163 PHE A CA 1
ATOM 1294 C C . PHE A 1 163 ? 14.088 -23.386 16.899 1.00 30.39 163 PHE A C 1
ATOM 1296 O O . PHE A 1 163 ? 13.020 -23.526 17.487 1.00 30.39 163 PHE A O 1
ATOM 1303 N N . GLY A 1 164 ? 15.225 -23.924 17.353 1.00 35.72 164 GLY A N 1
ATOM 1304 C CA . GLY A 1 164 ? 15.379 -24.484 18.705 1.00 35.72 164 GLY A CA 1
ATOM 1305 C C . GLY A 1 164 ? 14.486 -25.679 19.072 1.00 35.72 164 GLY A C 1
ATOM 1306 O O . GLY A 1 164 ? 14.169 -25.844 20.244 1.00 35.72 164 GLY A O 1
ATOM 1307 N N . GLY A 1 165 ? 14.042 -26.490 18.105 1.00 31.91 165 GLY A N 1
ATOM 1308 C CA . GLY A 1 165 ? 13.251 -27.700 18.381 1.00 31.91 165 GLY A CA 1
ATOM 1309 C C . GLY A 1 165 ? 11.801 -27.467 18.829 1.00 31.91 165 GLY A C 1
ATOM 1310 O O . GLY A 1 165 ? 11.109 -28.440 19.101 1.00 31.91 165 GLY A O 1
ATOM 1311 N N . ASN A 1 166 ? 11.311 -26.221 18.852 1.00 29.53 166 ASN A N 1
ATOM 1312 C CA . ASN A 1 166 ? 9.918 -25.907 19.176 1.00 29.53 166 ASN A CA 1
ATOM 1313 C C . ASN A 1 166 ? 9.200 -25.244 17.993 1.00 29.53 166 ASN A C 1
ATOM 1315 O O . ASN A 1 166 ? 9.736 -24.363 17.319 1.00 29.53 166 ASN A O 1
ATOM 1319 N N . ILE A 1 167 ? 7.963 -25.680 17.745 1.00 33.12 167 ILE A N 1
ATOM 1320 C CA . ILE A 1 167 ? 7.076 -25.138 16.711 1.00 33.12 167 ILE A CA 1
ATOM 1321 C C . ILE A 1 167 ? 6.572 -23.775 17.197 1.00 33.12 167 ILE A C 1
ATOM 1323 O O . ILE A 1 167 ? 5.717 -23.701 18.074 1.00 33.12 167 ILE A O 1
ATOM 1327 N N . ILE A 1 168 ? 7.109 -22.691 16.637 1.00 39.12 168 ILE A N 1
ATOM 1328 C CA . ILE A 1 168 ? 6.617 -21.331 16.883 1.00 39.12 168 ILE A CA 1
ATOM 1329 C C . ILE A 1 168 ? 5.678 -20.946 15.733 1.00 39.12 168 ILE A C 1
ATOM 1331 O O . ILE A 1 168 ? 6.006 -21.164 14.567 1.00 39.12 168 ILE A O 1
ATOM 1335 N N . ASP A 1 169 ? 4.512 -20.410 16.105 1.00 36.47 169 ASP A N 1
ATOM 1336 C CA . ASP A 1 169 ? 3.422 -19.853 15.290 1.00 36.47 169 ASP A CA 1
ATOM 1337 C C . ASP A 1 169 ? 3.709 -19.710 13.778 1.00 36.47 169 ASP A C 1
ATOM 1339 O O . ASP A 1 169 ? 4.483 -18.854 13.333 1.00 36.47 169 ASP A O 1
ATOM 1343 N N . GLN A 1 170 ? 3.017 -20.530 12.978 1.00 30.64 170 GLN A N 1
ATOM 1344 C CA . GLN A 1 170 ? 3.148 -20.593 11.520 1.00 30.64 170 GLN A CA 1
ATOM 1345 C C . GLN A 1 170 ? 2.929 -19.242 10.815 1.00 30.64 170 GLN A C 1
ATOM 1347 O O . GLN A 1 170 ? 3.420 -19.052 9.697 1.00 30.64 170 GLN A O 1
ATOM 1352 N N . GLN A 1 171 ? 2.248 -18.280 11.448 1.00 33.41 171 GLN A N 1
ATOM 1353 C CA . GLN A 1 171 ? 2.038 -16.960 10.857 1.00 33.41 171 GLN A CA 1
ATOM 1354 C C . GLN A 1 171 ? 3.326 -16.133 10.796 1.00 33.41 171 GLN A C 1
ATOM 1356 O O . GLN A 1 171 ? 3.624 -15.575 9.740 1.00 33.41 171 GLN A O 1
ATOM 1361 N N . LYS A 1 172 ? 4.149 -16.108 11.856 1.00 33.31 172 LYS A N 1
ATOM 1362 C CA . LYS A 1 172 ? 5.433 -15.371 11.859 1.00 33.31 172 LYS A CA 1
ATOM 1363 C C . LYS A 1 172 ? 6.425 -15.936 10.834 1.00 33.31 172 LYS A C 1
ATOM 1365 O O . LYS A 1 172 ? 7.178 -15.185 10.212 1.00 33.31 172 LYS A O 1
ATOM 1370 N N . THR A 1 173 ? 6.386 -17.246 10.608 1.00 31.39 173 THR A N 1
ATOM 1371 C CA . THR A 1 173 ? 7.261 -17.965 9.667 1.00 31.39 173 THR A CA 1
ATOM 1372 C C . THR A 1 173 ? 6.895 -17.682 8.206 1.00 31.39 173 THR A C 1
ATOM 1374 O O . THR A 1 173 ? 7.783 -17.470 7.380 1.00 31.39 173 THR A O 1
ATOM 1377 N N . SER A 1 174 ? 5.597 -17.584 7.896 1.00 33.81 174 SER A N 1
ATOM 1378 C CA . SER A 1 174 ? 5.078 -17.261 6.558 1.00 33.81 174 SER A CA 1
ATOM 1379 C C . SER A 1 174 ? 5.554 -15.889 6.051 1.00 33.81 174 SER A C 1
ATOM 1381 O O . SER A 1 174 ? 6.105 -15.786 4.953 1.00 33.81 174 SER A O 1
ATOM 1383 N N . TYR A 1 175 ? 5.444 -14.835 6.871 1.00 36.78 175 TYR A N 1
ATOM 1384 C CA . TYR A 1 175 ? 5.895 -13.488 6.482 1.00 36.78 175 TYR A CA 1
ATOM 1385 C C . TYR A 1 175 ? 7.409 -13.412 6.269 1.00 36.78 175 TYR A C 1
ATOM 1387 O O . TYR A 1 175 ? 7.873 -12.767 5.326 1.00 36.78 175 TYR A O 1
ATOM 1395 N N . ARG A 1 176 ? 8.185 -14.100 7.115 1.00 36.84 176 ARG A N 1
ATOM 1396 C CA . ARG A 1 176 ? 9.652 -14.121 7.037 1.00 36.84 176 ARG A CA 1
ATOM 1397 C C . ARG A 1 176 ? 10.155 -14.899 5.815 1.00 36.84 176 ARG A C 1
ATOM 1399 O O . ARG A 1 176 ? 11.191 -14.528 5.267 1.00 36.84 176 ARG A O 1
ATOM 1406 N N . ALA A 1 177 ? 9.431 -15.933 5.378 1.00 31.72 177 ALA A N 1
ATOM 1407 C CA . ALA A 1 177 ? 9.763 -16.747 4.207 1.00 31.72 177 ALA A CA 1
ATOM 1408 C C . ALA A 1 177 ? 9.410 -16.054 2.878 1.00 31.72 177 ALA A C 1
ATOM 1410 O O . ALA A 1 177 ? 10.241 -16.010 1.972 1.00 31.72 177 ALA A O 1
ATOM 1411 N N . ILE A 1 178 ? 8.225 -15.440 2.780 1.00 38.16 178 ILE A N 1
ATOM 1412 C CA . ILE A 1 178 ? 7.785 -14.716 1.573 1.00 38.16 178 ILE A CA 1
ATOM 1413 C C . ILE A 1 178 ? 8.641 -13.455 1.344 1.00 38.16 178 ILE A C 1
ATOM 1415 O O . ILE A 1 178 ? 8.994 -13.128 0.214 1.00 38.16 178 ILE A O 1
ATOM 1419 N N . PHE A 1 179 ? 9.051 -12.763 2.412 1.00 39.34 179 PHE A N 1
ATOM 1420 C CA . PHE A 1 179 ? 9.945 -11.606 2.309 1.00 39.34 179 PHE A CA 1
ATOM 1421 C C . PHE A 1 179 ? 11.387 -11.991 1.925 1.00 39.34 179 PHE A C 1
ATOM 1423 O O . PHE A 1 179 ? 12.046 -11.249 1.191 1.00 39.34 179 PHE A O 1
ATOM 1430 N N . HIS A 1 180 ? 11.870 -13.162 2.365 1.00 39.00 180 HIS A N 1
ATOM 1431 C CA . HIS A 1 180 ? 13.234 -13.629 2.084 1.00 39.00 180 HIS A CA 1
ATOM 1432 C C . HIS A 1 180 ? 13.525 -13.792 0.588 1.00 39.00 180 HIS A C 1
ATOM 1434 O O . HIS A 1 180 ? 14.644 -13.501 0.166 1.00 39.00 180 HIS A O 1
ATOM 1440 N N . SER A 1 181 ? 12.540 -14.199 -0.219 1.00 40.53 181 SER A N 1
ATOM 1441 C CA . SER A 1 181 ? 12.738 -14.360 -1.665 1.00 40.53 181 SER A CA 1
ATOM 1442 C C . SER A 1 181 ? 12.702 -13.024 -2.425 1.00 40.53 181 SER A C 1
ATOM 1444 O O . SER A 1 181 ? 13.423 -12.882 -3.408 1.00 40.53 181 SER A O 1
ATOM 1446 N N . LEU A 1 182 ? 11.923 -12.035 -1.962 1.00 47.22 182 LEU A N 1
ATOM 1447 C CA . LEU A 1 182 ? 11.668 -10.794 -2.713 1.00 47.22 182 LEU A CA 1
ATOM 1448 C C . LEU A 1 182 ? 12.583 -9.618 -2.300 1.00 47.22 182 LEU A C 1
ATOM 1450 O O . LEU A 1 182 ? 12.873 -8.748 -3.116 1.00 47.22 182 LEU A O 1
ATOM 1454 N N . HIS A 1 183 ? 13.062 -9.569 -1.046 1.00 51.31 183 HIS A N 1
ATOM 1455 C CA . HIS A 1 183 ? 13.694 -8.361 -0.476 1.00 51.31 183 HIS A CA 1
ATOM 1456 C C . HIS A 1 183 ? 15.127 -8.553 0.076 1.00 51.31 183 HIS A C 1
ATOM 1458 O O . HIS A 1 183 ? 15.762 -7.567 0.470 1.00 51.31 183 HIS A O 1
ATOM 1464 N N . CYS A 1 184 ? 15.693 -9.775 0.056 1.00 49.00 184 CYS A N 1
ATOM 1465 C CA . CYS A 1 184 ? 17.026 -10.076 0.629 1.00 49.00 184 CYS A CA 1
ATOM 1466 C C . CYS A 1 184 ? 18.145 -9.188 0.026 1.00 49.00 184 CYS A C 1
ATOM 1468 O O . CYS A 1 184 ? 19.003 -8.689 0.756 1.00 49.00 184 CYS A O 1
ATOM 1470 N N . ASN A 1 185 ? 18.113 -8.875 -1.277 1.00 49.31 185 ASN A N 1
ATOM 1471 C CA . ASN A 1 185 ? 19.143 -8.035 -1.913 1.00 49.31 185 ASN A CA 1
ATOM 1472 C C . ASN A 1 185 ? 19.144 -6.573 -1.422 1.00 49.31 185 ASN A C 1
ATOM 1474 O O . ASN A 1 185 ? 20.211 -5.974 -1.257 1.00 49.31 185 ASN A O 1
ATOM 1478 N N . ARG A 1 186 ? 17.965 -5.987 -1.169 1.00 59.16 186 ARG A N 1
ATOM 1479 C CA . ARG A 1 186 ? 17.831 -4.571 -0.781 1.00 59.16 186 ARG A CA 1
ATOM 1480 C C . ARG A 1 186 ? 18.162 -4.374 0.703 1.00 59.16 186 ARG A C 1
ATOM 1482 O O . ARG A 1 186 ? 18.945 -3.480 1.028 1.00 59.16 186 ARG A O 1
ATOM 1489 N N . VAL A 1 187 ? 17.706 -5.283 1.572 1.00 56.06 187 VAL A N 1
ATOM 1490 C CA . VAL A 1 187 ? 18.063 -5.301 3.005 1.00 56.06 187 VAL A CA 1
ATOM 1491 C C . VAL A 1 187 ? 19.567 -5.516 3.204 1.00 56.06 187 VAL A C 1
ATOM 1493 O O . VAL A 1 187 ? 20.196 -4.769 3.953 1.00 56.06 187 VAL A O 1
ATOM 1496 N N . ASN A 1 188 ? 20.188 -6.440 2.460 1.00 51.59 188 ASN A N 1
ATOM 1497 C CA . ASN A 1 188 ? 21.640 -6.649 2.518 1.00 51.59 188 ASN A CA 1
ATOM 1498 C C . ASN A 1 188 ? 22.438 -5.408 2.088 1.00 51.59 188 ASN A C 1
ATOM 1500 O O . ASN A 1 188 ? 23.460 -5.084 2.697 1.00 51.59 188 ASN A O 1
ATOM 1504 N N . LYS A 1 189 ? 21.977 -4.678 1.063 1.00 58.22 189 LYS A N 1
ATOM 1505 C CA . LYS A 1 189 ? 22.619 -3.431 0.615 1.00 58.22 189 LYS A CA 1
ATOM 1506 C C . LYS A 1 189 ? 22.527 -2.329 1.677 1.00 58.22 189 LYS 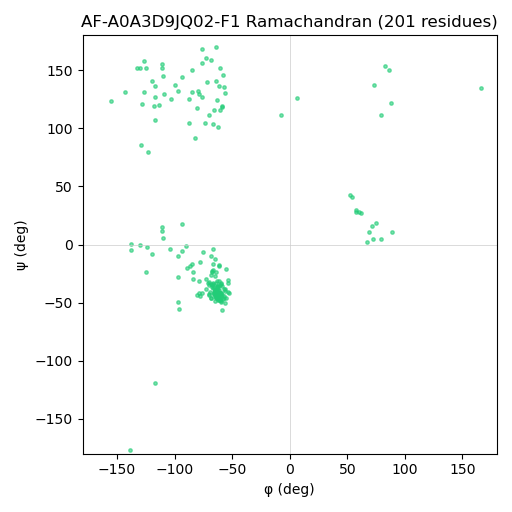A C 1
ATOM 1508 O O . LYS A 1 189 ? 23.520 -1.644 1.919 1.00 58.22 189 LYS A O 1
ATOM 1513 N N . LEU A 1 190 ? 21.368 -2.172 2.321 1.00 54.94 190 LEU A N 1
ATOM 1514 C CA . LEU A 1 190 ? 21.160 -1.213 3.414 1.00 54.94 190 LEU A CA 1
ATOM 1515 C C . LEU A 1 190 ? 22.006 -1.559 4.644 1.00 54.94 190 LEU A C 1
ATOM 1517 O O . LEU A 1 190 ? 22.679 -0.685 5.191 1.00 54.94 190 LEU A O 1
ATOM 1521 N N . TYR A 1 191 ? 22.048 -2.836 5.023 1.00 53.38 191 TYR A N 1
ATOM 1522 C CA . TYR A 1 191 ? 22.874 -3.320 6.126 1.00 53.38 191 TYR A CA 1
ATOM 1523 C C . TYR A 1 191 ? 24.368 -3.057 5.887 1.00 53.38 191 TYR A C 1
ATOM 1525 O O . TYR A 1 191 ? 25.035 -2.485 6.748 1.00 53.38 191 TYR A O 1
ATOM 1533 N N . ARG A 1 192 ? 24.891 -3.379 4.692 1.00 57.59 192 ARG A N 1
ATOM 1534 C CA . ARG A 1 192 ? 26.294 -3.101 4.321 1.00 57.59 192 ARG A CA 1
ATOM 1535 C C . ARG A 1 192 ? 26.627 -1.608 4.385 1.00 57.59 192 ARG A C 1
ATOM 1537 O O . ARG A 1 192 ? 27.677 -1.250 4.908 1.00 57.59 192 ARG A O 1
ATOM 1544 N N . ARG A 1 193 ? 25.718 -0.741 3.920 1.00 58.38 193 ARG A N 1
ATOM 1545 C CA . ARG A 1 193 ? 25.868 0.724 3.998 1.00 58.38 193 ARG A CA 1
ATOM 1546 C C . ARG A 1 193 ? 25.853 1.253 5.435 1.00 58.38 193 ARG A C 1
ATOM 1548 O O . ARG A 1 193 ? 26.579 2.195 5.737 1.00 58.38 193 ARG A O 1
ATOM 1555 N N . ARG A 1 194 ? 25.042 0.667 6.324 1.00 55.50 194 ARG A N 1
ATOM 1556 C CA . ARG A 1 194 ? 25.048 1.001 7.759 1.00 55.50 194 ARG A CA 1
ATOM 1557 C C . ARG A 1 194 ? 26.344 0.536 8.422 1.00 55.50 194 ARG A C 1
ATOM 1559 O O . ARG A 1 194 ? 26.980 1.340 9.089 1.00 55.50 194 ARG A O 1
ATOM 1566 N N . LYS A 1 195 ? 26.798 -0.696 8.165 1.00 56.44 195 LYS A N 1
ATOM 1567 C CA . LYS A 1 195 ? 28.092 -1.187 8.671 1.00 56.44 195 LYS A CA 1
ATOM 1568 C C . LYS A 1 195 ? 29.266 -0.307 8.237 1.00 56.44 195 LYS A C 1
ATOM 1570 O O . LYS A 1 195 ? 30.080 0.052 9.078 1.00 56.44 195 LYS A O 1
ATOM 1575 N N . SER A 1 196 ? 29.314 0.110 6.969 1.00 50.12 196 SER A N 1
ATOM 1576 C CA . SER A 1 196 ? 30.375 1.000 6.479 1.00 50.12 196 SER A CA 1
ATOM 1577 C C . SER A 1 196 ? 30.311 2.415 7.067 1.00 50.12 196 SER A C 1
ATOM 1579 O O . SER A 1 196 ? 31.334 3.083 7.128 1.00 50.12 196 SER A O 1
ATOM 1581 N N . ARG A 1 197 ? 29.128 2.891 7.487 1.00 46.28 197 ARG A N 1
ATOM 1582 C CA . ARG A 1 197 ? 28.955 4.207 8.135 1.00 46.28 197 ARG A CA 1
ATOM 1583 C C . ARG A 1 197 ? 29.235 4.202 9.636 1.00 46.28 197 ARG A C 1
ATOM 1585 O O . ARG A 1 197 ? 29.615 5.240 10.157 1.00 46.28 197 ARG A O 1
ATOM 1592 N N . PHE A 1 198 ? 29.015 3.078 10.315 1.00 48.59 198 PHE A N 1
ATOM 1593 C CA . PHE A 1 198 ? 29.103 2.979 11.776 1.00 48.59 198 PHE A CA 1
ATOM 1594 C C . PHE A 1 198 ? 30.308 2.169 12.281 1.00 48.59 198 PHE A C 1
ATOM 1596 O O . PHE A 1 198 ? 30.412 1.947 13.480 1.00 48.59 198 PHE A O 1
ATOM 1603 N N . GLY A 1 199 ? 31.222 1.736 11.403 1.00 40.19 199 GLY A N 1
ATOM 1604 C CA . GLY A 1 199 ? 32.516 1.171 11.811 1.00 40.19 199 GLY A CA 1
ATOM 1605 C C . GLY A 1 199 ? 32.430 -0.087 12.681 1.00 40.19 199 GLY A C 1
ATOM 1606 O O . GLY A 1 199 ? 33.317 -0.325 13.492 1.00 40.19 199 GLY A O 1
ATOM 1607 N N . ILE A 1 200 ? 31.371 -0.891 12.546 1.00 44.88 200 ILE A N 1
ATOM 1608 C CA . ILE A 1 200 ? 31.214 -2.111 13.346 1.00 44.88 200 ILE A CA 1
ATOM 1609 C C . ILE A 1 200 ? 32.031 -3.225 12.681 1.00 44.88 200 ILE A C 1
ATOM 1611 O O . ILE A 1 200 ? 31.555 -3.892 11.754 1.00 44.88 200 ILE A O 1
ATOM 1615 N N . GLY A 1 201 ? 33.283 -3.352 13.125 1.00 34.84 201 GLY A N 1
ATOM 1616 C CA . GLY A 1 201 ? 34.182 -4.462 12.818 1.00 34.84 201 GLY A CA 1
ATOM 1617 C C . GLY A 1 201 ? 33.618 -5.799 13.300 1.00 34.84 201 GLY A C 1
ATOM 1618 O O . GLY A 1 201 ? 32.789 -5.854 14.206 1.00 34.84 201 GLY A O 1
ATOM 1619 N N . THR A 1 202 ? 34.007 -6.866 12.613 1.00 39.38 202 THR A N 1
ATOM 1620 C CA . THR A 1 202 ? 33.702 -8.251 12.979 1.00 39.38 202 THR A CA 1
ATOM 1621 C C . THR A 1 202 ? 34.770 -8.762 13.934 1.00 39.38 202 THR A C 1
ATOM 1623 O O . THR A 1 202 ? 35.940 -8.744 13.548 1.00 39.38 202 THR A O 1
ATOM 1626 N N . ASP A 1 203 ? 34.346 -9.260 15.090 1.00 34.94 203 ASP A N 1
ATOM 1627 C CA . ASP A 1 203 ? 34.995 -10.408 15.726 1.00 34.94 203 ASP A CA 1
ATOM 1628 C C . ASP A 1 203 ? 34.300 -11.687 15.232 1.00 34.94 203 ASP A C 1
ATOM 1630 O O . ASP A 1 203 ? 33.057 -11.638 15.023 1.00 34.94 203 ASP A O 1
#

Solvent-accessible surface area (backbone atoms only — not comparable to full-atom values): 11570 Å² total; per-residue (Å²): 119,66,68,62,55,31,49,54,51,42,53,52,52,35,46,75,72,76,33,58,75,29,83,74,47,42,68,39,53,57,69,57,35,40,54,52,35,53,52,37,26,73,74,61,34,60,78,59,25,54,38,83,37,51,56,59,77,44,40,57,25,61,70,58,44,23,35,29,35,25,38,70,84,55,60,42,56,80,40,78,70,29,58,80,34,72,54,33,52,48,44,77,75,44,31,27,80,45,6,20,37,65,63,30,49,77,95,39,34,92,75,73,55,33,57,62,33,68,31,37,34,31,59,66,42,45,69,56,18,39,53,30,59,76,68,76,47,50,70,65,54,51,53,53,64,61,32,76,80,53,77,77,75,87,73,84,80,77,89,84,86,82,60,92,93,50,94,69,64,68,68,68,52,51,59,57,53,62,43,52,73,49,42,49,72,60,52,51,51,52,50,52,54,49,40,72,73,66,71,67,76,84,131

Radius of gyration: 17.78 Å; Cα contacts (8 Å, |Δi|>4): 267; chains: 1; bounding box: 53×42×43 Å

Mean predicted aligned error: 10.97 Å

Sequence (203 aa):
MVAVQALEQWVKGAKQDEIYLAGVSAYRSYATQSAIFNHFEKRDGIEKARTYSAHPGSSEHETGLAIDVSGIDGKCAALDCFAARKEAIWLDQHAHKYGYIIRYPKGKEAITGYQYEPWHIRFVGTDNSKEMALKEITLEDYFLHLSSGSIPQCVKERTYITFGGNIIDQQKTSYRAIFHSLHCNRVNKLYRRRKSRFGIGTD

Secondary structure (DSSP, 8-state):
-HHHHHHHHHHHHHHHTT--EEEEE----HHHHHHHHHHHHHHH-HHHHTTTSPPTT--GGGGT-EEEEEETT-TTTTSGGGGGSHHHHHHHHHGGGGTEEEEE-TT-HHHHSS--EEEEEEE--HHHHHHHHHHT--HHHHHHHHHTTS------S-S---BTTB---HHHHHHHHHHHHHHHHHHHHHHHHHHHHHT----

pLDDT: mean 78.21, std 23.96, range [25.86, 98.0]

Organism: NCBI:txid456490

Nearest PDB structures (foldseek):
  4ox3-assembly1_A  TM=9.428E-01  e=4.391E-15  Bacillus subtilis subsp. subtilis str. 168
  4jid-assembly1_A  TM=9.577E-01  e=2.292E-13  Bacillus anthracis str. Ames
  4jid-assembly2_B  TM=9.567E-01  e=8.068E-13  Bacillus anthracis str. Ames
  4mph-assembly1_B  TM=9.525E-01  e=8.068E-13  Bacillus anthracis
  4oak-assembly1_A  TM=8.984E-01  e=5.829E-12  Enterococcus gallinarum